Protein AF-A0A2K6GPM1-F1 (afdb_monomer)

Organism: Propithecus coquereli (NCBI:txid379532)

pLDDT: mean 88.46, std 16.07, range [38.97, 98.88]

Mean predicted aligned error: 9.01 Å

Structure (mmCIF, N/CA/C/O backbone):
data_AF-A0A2K6GPM1-F1
#
_entry.id   AF-A0A2K6GPM1-F1
#
loop_
_atom_site.group_PDB
_atom_site.id
_atom_site.type_symbol
_atom_site.label_atom_id
_atom_site.label_alt_id
_atom_site.label_comp_id
_atom_site.label_asym_id
_atom_site.label_entity_id
_atom_site.label_seq_id
_atom_site.pdbx_PDB_ins_code
_atom_site.Cartn_x
_atom_site.Cartn_y
_atom_site.Cartn_z
_atom_site.occupancy
_atom_site.B_iso_or_equiv
_atom_site.auth_seq_id
_atom_site.auth_comp_id
_atom_site.auth_asym_id
_atom_site.auth_atom_id
_atom_site.pdbx_PDB_model_num
ATOM 1 N N . MET A 1 1 ? -2.553 25.132 90.130 1.00 41.75 1 MET A N 1
ATOM 2 C CA . MET A 1 1 ? -3.133 25.431 88.805 1.00 41.75 1 MET A CA 1
ATOM 3 C C . MET A 1 1 ? -2.027 25.319 87.767 1.00 41.75 1 MET A C 1
ATOM 5 O O . MET A 1 1 ? -1.199 26.215 87.682 1.00 41.75 1 MET A O 1
ATOM 9 N N . ARG A 1 2 ? -1.941 24.186 87.064 1.00 38.97 2 ARG A N 1
ATOM 10 C CA . ARG A 1 2 ? -1.099 24.015 85.873 1.00 38.97 2 ARG A CA 1
ATOM 11 C C . ARG A 1 2 ? -2.061 23.843 84.705 1.00 38.97 2 ARG A C 1
ATOM 13 O O . ARG A 1 2 ? -2.935 22.991 84.786 1.00 38.97 2 ARG A O 1
ATOM 20 N N . ALA A 1 3 ? -1.954 24.722 83.716 1.00 44.25 3 ALA A N 1
ATOM 21 C CA . ALA A 1 3 ? -2.727 24.648 82.488 1.00 44.25 3 ALA A CA 1
ATOM 22 C C . ALA A 1 3 ? -2.104 23.569 81.596 1.00 44.25 3 ALA A C 1
ATOM 24 O O . ALA A 1 3 ? -0.934 23.676 81.229 1.00 44.25 3 ALA A O 1
ATOM 25 N N . GLU A 1 4 ? -2.866 22.521 81.303 1.00 44.97 4 GLU A N 1
ATOM 26 C CA . GLU A 1 4 ? -2.538 21.546 80.267 1.00 44.97 4 GLU A CA 1
ATOM 27 C C . GLU A 1 4 ? -2.993 22.138 78.930 1.00 44.97 4 GLU A C 1
ATOM 29 O O . GLU A 1 4 ? -4.173 22.417 78.730 1.00 44.97 4 GLU A O 1
ATOM 34 N N . GLY A 1 5 ? -2.034 22.422 78.049 1.00 46.66 5 GLY A N 1
ATOM 35 C CA . GLY A 1 5 ? -2.310 22.794 76.668 1.00 46.66 5 GLY A CA 1
ATOM 36 C C . GLY A 1 5 ? -2.603 21.535 75.864 1.00 46.66 5 GLY A C 1
ATOM 37 O O . GLY A 1 5 ? -1.720 20.695 75.701 1.00 46.66 5 GLY A O 1
ATOM 38 N N . GLU A 1 6 ? -3.833 21.407 75.373 1.00 46.59 6 GLU A N 1
ATOM 39 C CA . GLU A 1 6 ? -4.206 20.396 74.386 1.00 46.59 6 GLU A CA 1
ATOM 40 C C . GLU A 1 6 ? -3.511 20.692 73.052 1.00 46.59 6 GLU A C 1
ATOM 42 O O . GLU A 1 6 ? -3.842 21.632 72.326 1.00 46.59 6 GLU A O 1
ATOM 47 N N . GLU A 1 7 ? -2.525 19.865 72.723 1.00 50.56 7 GLU A N 1
ATOM 48 C CA . GLU A 1 7 ? -1.885 19.829 71.417 1.00 50.56 7 GLU A CA 1
ATOM 49 C C . GLU A 1 7 ? -2.861 19.182 70.418 1.00 50.56 7 GLU A C 1
ATOM 51 O O . GLU A 1 7 ? -3.076 17.967 70.397 1.00 50.56 7 GLU A O 1
ATOM 56 N N . SER A 1 8 ? -3.517 20.019 69.613 1.00 45.53 8 SER A N 1
ATOM 57 C CA . SER A 1 8 ? -4.444 19.582 68.570 1.00 45.53 8 SER A CA 1
ATOM 58 C C . SER A 1 8 ? -3.674 18.849 67.468 1.00 45.53 8 SER A C 1
ATOM 60 O O . SER A 1 8 ? -3.054 19.472 66.608 1.00 45.53 8 SER A O 1
ATOM 62 N N . LYS A 1 9 ? -3.705 17.510 67.483 1.00 50.16 9 LYS A N 1
ATOM 63 C CA . LYS A 1 9 ? -3.242 16.682 66.362 1.00 50.16 9 LYS A CA 1
ATOM 64 C C . LYS A 1 9 ? -4.168 16.892 65.169 1.00 50.16 9 LYS A C 1
ATOM 66 O O . LYS A 1 9 ? -5.278 16.366 65.128 1.00 50.16 9 LYS A O 1
ATOM 71 N N . GLU A 1 10 ? -3.686 17.655 64.199 1.00 47.59 10 GLU A N 1
ATOM 72 C CA . GLU A 1 10 ? -4.307 17.821 62.893 1.00 47.59 10 GLU A CA 1
ATOM 73 C C . GLU A 1 10 ? -4.368 16.449 62.199 1.00 47.59 10 GLU A C 1
ATOM 75 O O . GLU A 1 10 ? -3.367 15.899 61.737 1.00 47.59 10 GLU A O 1
ATOM 80 N N . VAL A 1 11 ? -5.554 15.836 62.197 1.00 53.28 11 VAL A N 1
ATOM 81 C CA . VAL A 1 11 ? -5.817 14.626 61.419 1.00 53.28 11 VAL A CA 1
ATOM 82 C C . VAL A 1 11 ? -5.847 15.064 59.963 1.00 53.28 11 VAL A C 1
ATOM 84 O O . VAL A 1 11 ? -6.857 15.583 59.487 1.00 53.28 11 VAL A O 1
ATOM 87 N N . ALA A 1 12 ? -4.724 14.885 59.265 1.00 53.50 12 ALA A N 1
ATOM 88 C CA . ALA A 1 12 ? -4.666 14.992 57.817 1.00 53.50 12 ALA A CA 1
ATOM 89 C C . ALA A 1 12 ? -5.701 14.018 57.242 1.00 53.50 12 ALA A C 1
ATOM 91 O O . ALA A 1 12 ? -5.498 12.805 57.197 1.00 53.50 12 ALA A O 1
ATOM 92 N N . THR A 1 13 ? -6.861 14.555 56.878 1.00 56.81 13 THR A N 1
ATOM 93 C CA . THR A 1 13 ? -7.877 13.816 56.149 1.00 56.81 13 THR A CA 1
ATOM 94 C C . THR A 1 13 ? -7.270 13.512 54.793 1.00 56.81 13 THR A C 1
ATOM 96 O O . THR A 1 13 ? -7.032 14.408 53.987 1.00 56.81 13 THR A O 1
ATOM 99 N N . ASP A 1 14 ? -6.938 12.245 54.564 1.00 62.19 14 ASP A N 1
ATOM 100 C CA . ASP A 1 14 ? -6.502 11.779 53.257 1.00 62.19 14 ASP A CA 1
ATOM 101 C C . ASP A 1 14 ? -7.714 11.879 52.319 1.00 62.19 14 ASP A C 1
ATOM 103 O O . ASP A 1 14 ? -8.589 11.009 52.274 1.00 62.19 14 ASP A O 1
ATOM 107 N N . VAL A 1 15 ? -7.863 13.042 51.677 1.00 68.19 15 VAL A N 1
ATOM 108 C CA . VAL A 1 15 ? -9.008 13.346 50.821 1.00 68.19 15 VAL A CA 1
ATOM 109 C C . VAL A 1 15 ? -8.888 12.484 49.574 1.00 68.19 15 VAL A C 1
ATOM 111 O O . VAL A 1 15 ? -8.104 12.767 48.665 1.00 68.19 15 VAL A O 1
ATOM 114 N N . PHE A 1 16 ? -9.700 11.429 49.517 1.00 75.31 16 PHE A N 1
ATOM 115 C CA . PHE A 1 16 ? -9.831 10.581 48.341 1.00 75.31 16 PHE A CA 1
ATOM 116 C C . PHE A 1 16 ? -10.100 11.435 47.092 1.00 75.31 16 PHE A C 1
ATOM 118 O O . PHE A 1 16 ? -11.157 12.050 46.940 1.00 75.31 16 PHE A O 1
ATOM 125 N N . ASN A 1 17 ? -9.131 11.460 46.176 1.00 82.12 17 ASN A N 1
ATOM 126 C CA . ASN A 1 17 ? -9.204 12.241 44.950 1.00 82.12 17 ASN A CA 1
ATOM 127 C C . ASN A 1 17 ? -9.456 11.322 43.747 1.00 82.12 17 ASN A C 1
ATOM 129 O O . ASN A 1 17 ? -8.530 10.798 43.117 1.00 82.12 17 ASN A O 1
ATOM 133 N N . SER A 1 18 ? -10.733 11.163 43.399 1.00 83.81 18 SER A N 1
ATOM 134 C CA . SER A 1 18 ? -11.191 10.356 42.260 1.00 83.81 18 SER A CA 1
ATOM 135 C C . SER A 1 18 ? -10.574 10.789 40.923 1.00 83.81 18 SER A C 1
ATOM 137 O O . SER A 1 18 ? -10.375 9.952 40.041 1.00 83.81 18 SER A O 1
ATOM 139 N N . LYS A 1 19 ? -10.183 12.063 40.777 1.00 82.88 19 LYS A N 1
ATOM 140 C CA . LYS A 1 19 ? -9.503 12.582 39.581 1.00 82.88 19 LYS A CA 1
ATOM 141 C C . LYS A 1 19 ? -8.101 11.991 39.432 1.00 82.88 19 LYS A C 1
ATOM 143 O O . LYS A 1 19 ? -7.725 11.605 38.328 1.00 82.88 19 LYS A O 1
ATOM 148 N N . ASN A 1 20 ? -7.347 11.855 40.525 1.00 83.69 20 ASN A N 1
ATOM 149 C CA . ASN A 1 20 ? -6.021 11.229 40.495 1.00 83.69 20 ASN A CA 1
ATOM 150 C C . ASN A 1 20 ? -6.115 9.740 40.153 1.00 83.69 20 ASN A C 1
ATOM 152 O O . ASN A 1 20 ? -5.337 9.249 39.333 1.00 83.69 20 ASN A O 1
ATOM 156 N N . LEU A 1 21 ? -7.110 9.045 40.708 1.00 82.31 21 LEU A N 1
ATOM 157 C CA . LEU A 1 21 ? -7.366 7.640 40.398 1.00 82.31 21 LEU A CA 1
ATOM 158 C C . LEU A 1 21 ? -7.762 7.450 38.922 1.00 82.31 21 LEU A C 1
ATOM 160 O O . LEU A 1 21 ? -7.223 6.574 38.245 1.00 82.31 21 LEU A O 1
ATOM 164 N N . ALA A 1 22 ? -8.632 8.315 38.391 1.00 83.69 22 ALA A N 1
ATOM 165 C CA . ALA A 1 22 ? -9.023 8.303 36.982 1.00 83.69 22 ALA A CA 1
ATOM 166 C C . ALA A 1 22 ? -7.829 8.565 36.045 1.00 83.69 22 ALA A C 1
ATOM 168 O O . ALA A 1 22 ? -7.653 7.853 35.057 1.00 83.69 22 ALA A O 1
ATOM 169 N N . VAL A 1 23 ? -6.958 9.525 36.378 1.00 86.00 23 VAL A N 1
ATOM 170 C CA . VAL A 1 23 ? -5.735 9.816 35.606 1.00 86.00 23 VAL A CA 1
ATOM 171 C C . VAL A 1 23 ? -4.756 8.638 35.642 1.00 86.00 23 VAL A C 1
ATOM 173 O O . VAL A 1 23 ? -4.158 8.299 34.618 1.00 86.00 23 VAL A O 1
ATOM 176 N N . GLN A 1 24 ? -4.593 7.978 36.791 1.00 82.56 24 GLN A N 1
ATOM 177 C CA . GLN A 1 24 ? -3.755 6.780 36.906 1.00 82.56 24 GLN A CA 1
ATOM 178 C C . GLN A 1 24 ? -4.319 5.611 36.088 1.00 82.56 24 GLN A C 1
ATOM 180 O O . GLN A 1 24 ? -3.566 4.946 35.371 1.00 82.56 24 GLN A O 1
ATOM 185 N N . ALA A 1 25 ? -5.637 5.395 36.129 1.00 80.69 25 ALA A N 1
ATOM 186 C CA . ALA A 1 25 ? -6.310 4.387 35.316 1.00 80.69 25 ALA A CA 1
ATOM 187 C C . ALA A 1 25 ? -6.137 4.669 33.813 1.00 80.69 25 ALA A C 1
ATOM 189 O O . ALA A 1 25 ? -5.731 3.775 33.067 1.00 80.69 25 ALA A O 1
ATOM 1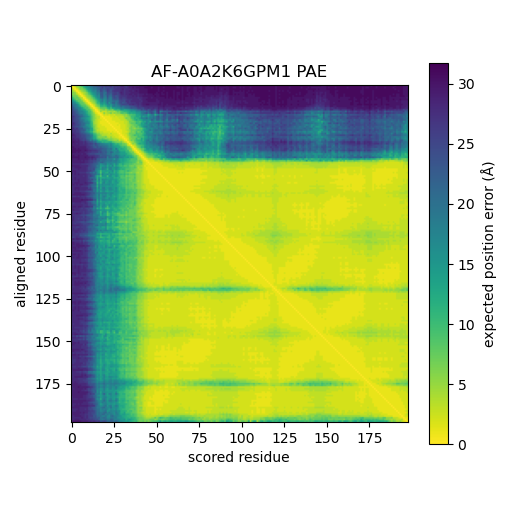90 N N . GLN A 1 26 ? -6.330 5.920 33.377 1.00 74.38 26 GLN A N 1
ATOM 191 C CA . GLN A 1 26 ? -6.102 6.348 31.991 1.00 74.38 26 GLN A CA 1
ATOM 192 C C . GLN A 1 26 ? -4.656 6.103 31.538 1.00 74.38 26 GLN A C 1
ATOM 194 O O . GLN A 1 26 ? -4.440 5.503 30.483 1.00 74.38 26 GLN A O 1
ATOM 199 N N . LYS A 1 27 ? -3.655 6.492 32.342 1.00 78.56 27 LYS A N 1
ATOM 200 C CA . LYS A 1 27 ? -2.232 6.241 32.037 1.00 78.56 27 LYS A CA 1
ATOM 201 C C . LYS A 1 27 ? -1.925 4.747 31.915 1.00 78.56 27 LYS A C 1
ATOM 203 O O . LYS A 1 27 ? -1.190 4.345 31.015 1.00 78.56 27 LYS A O 1
ATOM 208 N N . LYS A 1 28 ? -2.508 3.915 32.783 1.00 74.88 28 LYS A N 1
ATOM 209 C CA . LYS A 1 28 ? -2.309 2.457 32.776 1.00 74.88 28 LYS A CA 1
ATOM 210 C C . LYS A 1 28 ? -2.941 1.792 31.549 1.00 74.88 28 LYS A C 1
ATOM 212 O O . LYS A 1 28 ? -2.349 0.861 31.006 1.00 74.88 28 LYS A O 1
ATOM 217 N N . ILE A 1 29 ? -4.098 2.276 31.089 1.00 67.56 29 ILE A N 1
ATOM 218 C CA . ILE A 1 29 ? -4.755 1.803 29.859 1.00 67.56 29 ILE A CA 1
ATOM 219 C C . ILE A 1 29 ? -3.941 2.215 28.625 1.00 67.56 29 ILE A C 1
ATOM 221 O O . ILE A 1 29 ? -3.578 1.353 27.825 1.00 67.56 29 ILE A O 1
ATOM 225 N N . LEU A 1 30 ? -3.571 3.496 28.509 1.00 61.41 30 LEU A N 1
ATOM 226 C CA . LEU A 1 30 ? -2.756 4.007 27.399 1.00 61.41 30 LEU A CA 1
ATOM 227 C C . LEU A 1 30 ? -1.398 3.293 27.310 1.00 61.41 30 LEU A C 1
ATOM 229 O O . LEU A 1 30 ? -0.991 2.865 26.232 1.00 61.41 30 LEU A O 1
ATOM 233 N N . GLY A 1 31 ? -0.727 3.086 28.447 1.00 61.72 31 GLY A N 1
ATOM 234 C CA . GLY A 1 31 ? 0.551 2.371 28.503 1.00 61.72 31 GLY A CA 1
ATOM 235 C C . GLY A 1 31 ? 0.453 0.903 28.067 1.00 61.72 31 GLY A C 1
ATOM 236 O O . GLY A 1 31 ? 1.368 0.392 27.421 1.00 61.72 31 GLY A O 1
ATOM 237 N N . LYS A 1 32 ? -0.667 0.224 28.353 1.00 61.28 32 LYS A N 1
ATOM 238 C CA . LYS A 1 32 ? -0.917 -1.159 27.905 1.00 61.28 32 LYS A CA 1
ATOM 239 C C . LYS A 1 32 ? -1.317 -1.252 26.428 1.00 61.28 32 LYS A C 1
ATOM 241 O O . LYS A 1 32 ? -0.954 -2.230 25.780 1.00 61.28 32 LYS A O 1
ATOM 246 N N . MET A 1 33 ? -2.013 -0.245 25.895 1.00 58.66 33 MET A N 1
ATOM 247 C CA . MET A 1 33 ? -2.392 -0.179 24.476 1.00 58.66 33 MET A CA 1
ATOM 248 C C . MET A 1 33 ? -1.189 0.057 23.547 1.00 58.66 33 MET A C 1
ATOM 250 O O . MET A 1 33 ? -1.182 -0.447 22.428 1.00 58.66 33 MET A O 1
ATOM 254 N N . VAL A 1 34 ? -0.166 0.793 23.999 1.00 56.34 34 VAL A N 1
ATOM 255 C CA . VAL A 1 34 ? 0.948 1.243 23.140 1.00 56.34 34 VAL A CA 1
ATOM 256 C C . VAL A 1 34 ? 2.179 0.318 23.179 1.00 56.34 34 VAL A C 1
ATOM 258 O O . VAL A 1 34 ? 2.875 0.200 22.177 1.00 56.34 34 VAL A O 1
ATOM 261 N N . SER A 1 35 ? 2.464 -0.371 24.291 1.00 52.88 35 SER A N 1
ATOM 262 C CA . SER A 1 35 ? 3.834 -0.864 24.560 1.00 52.88 35 SER A CA 1
ATOM 263 C C . SER A 1 35 ? 4.202 -2.289 24.119 1.00 52.88 35 S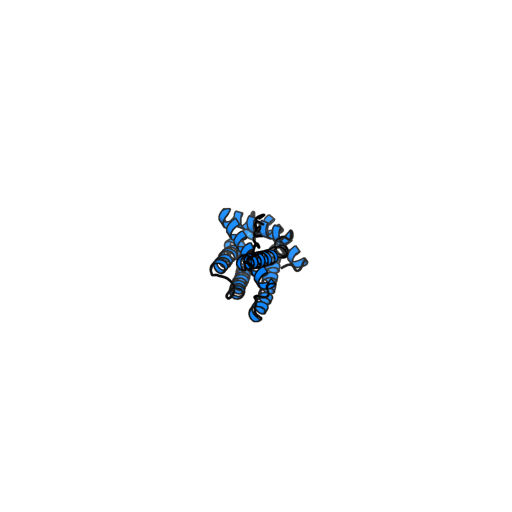ER A C 1
ATOM 265 O O . SER A 1 35 ? 5.377 -2.625 24.207 1.00 52.88 35 SER A O 1
ATOM 267 N N . LYS A 1 36 ? 3.274 -3.153 23.667 1.00 51.94 36 LYS A N 1
ATOM 268 C CA . LYS A 1 36 ? 3.613 -4.591 23.491 1.00 51.94 36 LYS A CA 1
ATOM 269 C C . LYS A 1 36 ? 3.311 -5.279 22.156 1.00 51.94 36 LYS A C 1
ATOM 271 O O . LYS A 1 36 ? 3.767 -6.398 21.997 1.00 51.94 36 LYS A O 1
ATOM 276 N N . SER A 1 37 ? 2.579 -4.692 21.200 1.00 47.56 37 SER A N 1
ATOM 277 C CA . SER A 1 37 ? 2.440 -5.366 19.879 1.00 47.56 37 SER A CA 1
ATOM 278 C C . SER A 1 37 ? 2.263 -4.482 18.645 1.00 47.56 37 SER A C 1
ATOM 280 O O . SER A 1 37 ? 2.232 -5.010 17.544 1.00 47.56 37 SER A O 1
ATOM 282 N N . ILE A 1 38 ? 2.229 -3.148 18.767 1.00 50.56 38 ILE A N 1
ATOM 283 C CA . ILE A 1 38 ? 2.456 -2.292 17.581 1.00 50.56 38 ILE A CA 1
ATOM 284 C C . ILE A 1 38 ? 3.872 -2.553 17.023 1.00 50.56 38 ILE A C 1
ATOM 286 O O . ILE A 1 38 ? 4.118 -2.370 15.839 1.00 50.56 38 ILE A O 1
ATOM 290 N N . ALA A 1 39 ? 4.770 -3.061 17.875 1.00 49.66 39 ALA A N 1
ATOM 291 C CA . ALA A 1 39 ? 6.125 -3.437 17.523 1.00 49.66 39 ALA A CA 1
ATOM 292 C C . ALA A 1 39 ? 6.261 -4.697 16.647 1.00 49.66 39 ALA A C 1
ATOM 294 O O . ALA A 1 39 ? 7.292 -4.853 16.019 1.00 49.66 39 ALA A O 1
ATOM 295 N N . THR A 1 40 ? 5.274 -5.596 16.576 1.00 54.34 40 THR A N 1
ATOM 296 C CA . THR A 1 40 ? 5.494 -6.919 15.954 1.00 54.34 40 THR A CA 1
ATOM 297 C C . THR A 1 40 ? 5.152 -7.010 14.466 1.00 54.34 40 THR A C 1
ATOM 299 O O . THR A 1 40 ? 5.592 -7.953 13.837 1.00 54.34 40 THR A O 1
ATOM 302 N N . THR A 1 41 ? 4.374 -6.078 13.898 1.00 57.06 41 THR A N 1
ATOM 303 C CA . THR A 1 41 ? 3.904 -6.167 12.489 1.00 57.06 41 THR A CA 1
ATOM 304 C C . THR A 1 41 ? 4.581 -5.161 11.549 1.00 57.06 41 THR A C 1
ATOM 306 O O . THR A 1 41 ? 4.343 -5.175 10.353 1.00 57.06 41 THR A O 1
ATOM 309 N N . LEU A 1 42 ? 5.352 -4.212 12.086 1.00 54.94 42 LEU A N 1
ATOM 310 C CA . LEU A 1 42 ? 6.009 -3.152 11.302 1.00 54.94 42 LEU A CA 1
ATOM 311 C C . LEU A 1 42 ? 7.459 -2.889 11.724 1.00 54.94 42 LEU A C 1
ATOM 313 O O . LEU A 1 42 ? 8.085 -1.994 11.168 1.00 54.94 42 LEU A O 1
ATOM 317 N N . ILE A 1 43 ? 7.962 -3.591 12.744 1.00 60.88 43 ILE A N 1
ATOM 318 C CA . ILE A 1 43 ? 9.348 -3.465 13.231 1.00 60.88 43 ILE A CA 1
ATOM 319 C C . ILE A 1 43 ? 10.090 -4.796 13.051 1.00 60.88 43 ILE A C 1
ATOM 321 O O . ILE A 1 43 ? 11.148 -4.995 13.634 1.00 60.88 43 ILE A O 1
ATOM 325 N N . ASP A 1 44 ? 9.544 -5.735 12.274 1.00 76.25 44 ASP A N 1
ATOM 326 C CA . ASP A 1 44 ? 10.386 -6.799 11.749 1.00 76.25 44 ASP A CA 1
ATOM 327 C C . ASP A 1 44 ? 11.277 -6.221 10.633 1.00 76.25 44 ASP A C 1
ATOM 329 O O . ASP A 1 44 ? 10.904 -5.271 9.927 1.00 76.25 44 ASP A O 1
ATOM 333 N N . ASP A 1 45 ? 12.494 -6.754 10.530 1.00 81.25 45 ASP A N 1
ATOM 334 C CA . ASP A 1 45 ? 13.516 -6.232 9.621 1.00 81.25 45 ASP A CA 1
ATOM 335 C C . ASP A 1 45 ? 13.058 -6.329 8.155 1.00 81.25 45 ASP A C 1
ATOM 337 O O . ASP A 1 45 ? 13.294 -5.409 7.373 1.00 81.25 45 ASP A O 1
ATOM 341 N N . THR A 1 46 ? 12.310 -7.382 7.799 1.00 88.00 46 THR A N 1
ATOM 342 C CA . THR A 1 46 ? 11.807 -7.610 6.435 1.00 88.00 46 THR A CA 1
ATOM 343 C C . THR A 1 46 ? 10.805 -6.532 6.011 1.00 88.00 46 THR A C 1
ATOM 345 O O . THR A 1 46 ? 10.980 -5.893 4.970 1.00 88.00 46 THR A O 1
ATOM 348 N N . SER A 1 47 ? 9.779 -6.266 6.826 1.00 87.94 47 SER A N 1
ATOM 349 C CA . SER A 1 47 ? 8.797 -5.207 6.554 1.00 87.94 47 SER A CA 1
ATOM 350 C C . SER A 1 47 ? 9.457 -3.831 6.453 1.00 87.94 47 SER A C 1
ATOM 352 O O . SER A 1 47 ? 9.043 -2.996 5.644 1.00 87.94 47 SER A O 1
ATOM 354 N N . SER A 1 48 ? 10.494 -3.586 7.258 1.00 90.50 48 SER A N 1
ATOM 355 C CA . SER A 1 48 ? 11.241 -2.324 7.247 1.00 90.50 48 SER A CA 1
ATOM 356 C C . SER A 1 48 ? 12.011 -2.131 5.937 1.00 90.50 48 SER A C 1
ATOM 358 O O . SER A 1 48 ? 11.937 -1.057 5.341 1.00 90.50 48 SER A O 1
ATOM 360 N N . GLU A 1 49 ? 12.675 -3.175 5.439 1.00 92.31 49 GLU A N 1
ATOM 361 C CA . GLU A 1 49 ? 13.371 -3.152 4.145 1.00 92.31 49 GLU A CA 1
ATOM 362 C C . GLU A 1 49 ? 12.407 -2.909 2.973 1.00 92.31 49 GLU A C 1
ATOM 364 O O . GLU A 1 49 ? 12.689 -2.086 2.097 1.00 92.31 49 GLU A O 1
ATOM 369 N N . VAL A 1 50 ? 11.233 -3.551 2.982 1.00 95.75 50 VAL A N 1
ATOM 370 C CA . VAL A 1 50 ? 10.183 -3.324 1.973 1.00 95.75 50 VAL A CA 1
ATOM 371 C C . VAL A 1 50 ? 9.700 -1.871 2.000 1.00 95.75 50 VAL A C 1
ATOM 373 O O . VAL A 1 50 ? 9.601 -1.231 0.951 1.00 95.75 50 VAL A O 1
ATOM 376 N N . LEU A 1 51 ? 9.432 -1.312 3.184 1.00 96.19 51 LEU A N 1
ATOM 377 C CA . LEU A 1 51 ? 9.024 0.091 3.329 1.00 96.19 51 LEU A CA 1
ATOM 378 C C . LEU A 1 51 ? 10.107 1.068 2.850 1.00 96.19 51 LEU A C 1
ATOM 380 O O . LEU A 1 51 ? 9.779 2.088 2.233 1.00 96.19 51 LEU A O 1
ATOM 384 N N . ASP A 1 52 ? 11.376 0.755 3.097 1.00 96.38 52 ASP A N 1
ATOM 385 C CA . ASP A 1 52 ? 12.513 1.548 2.636 1.00 96.38 52 ASP A CA 1
ATOM 386 C C . ASP A 1 52 ? 12.656 1.521 1.111 1.00 96.38 52 ASP A C 1
ATOM 388 O O . ASP A 1 52 ? 12.908 2.565 0.500 1.00 96.38 52 ASP A O 1
ATOM 392 N N . GLU A 1 53 ? 12.463 0.370 0.466 1.00 98.12 53 GLU A N 1
ATOM 393 C CA . GLU A 1 53 ? 12.473 0.292 -0.998 1.00 98.12 53 GLU A CA 1
ATOM 394 C C . GLU A 1 53 ? 11.266 1.009 -1.610 1.00 98.12 53 GLU A C 1
ATOM 396 O O . GLU A 1 53 ? 11.442 1.804 -2.537 1.00 98.12 53 GLU A O 1
ATOM 401 N N . LEU A 1 54 ? 10.068 0.863 -1.031 1.00 98.38 54 LEU A N 1
ATOM 402 C CA . LEU A 1 54 ? 8.893 1.648 -1.427 1.00 98.38 54 LEU A CA 1
ATOM 403 C C . LEU A 1 54 ? 9.162 3.157 -1.315 1.00 98.38 54 LEU A C 1
ATOM 405 O O . LEU A 1 54 ? 8.791 3.922 -2.210 1.00 98.38 54 LEU A O 1
ATOM 409 N N . TYR A 1 55 ? 9.845 3.605 -0.257 1.00 98.56 55 TYR A N 1
ATOM 410 C CA . TYR A 1 55 ? 10.270 4.998 -0.116 1.00 98.56 55 TYR A CA 1
ATOM 411 C C . TYR A 1 55 ? 11.238 5.420 -1.227 1.00 98.56 55 TYR A C 1
ATOM 413 O O . TYR A 1 55 ? 11.053 6.487 -1.821 1.00 98.56 55 TYR A O 1
ATOM 421 N N . ARG A 1 56 ? 12.267 4.610 -1.510 1.00 98.56 56 ARG A N 1
ATOM 422 C CA . ARG A 1 56 ? 13.297 4.918 -2.516 1.00 98.56 56 ARG A CA 1
ATOM 423 C C . ARG A 1 56 ? 12.682 5.068 -3.903 1.00 98.56 56 ARG A C 1
ATOM 425 O O . ARG A 1 56 ? 12.884 6.117 -4.518 1.00 98.56 56 ARG A O 1
ATOM 432 N N . VAL A 1 57 ? 11.858 4.110 -4.335 1.00 98.44 57 VAL A N 1
ATOM 433 C CA . VAL A 1 57 ? 11.202 4.171 -5.654 1.00 98.44 57 VAL A CA 1
ATOM 434 C C . VAL A 1 57 ? 10.210 5.330 -5.745 1.00 98.44 57 VAL A C 1
ATOM 436 O O . VAL A 1 57 ? 10.163 6.027 -6.756 1.00 98.44 57 VAL A O 1
ATOM 439 N N . THR A 1 58 ? 9.476 5.620 -4.665 1.00 98.62 58 THR A N 1
ATOM 440 C CA . THR A 1 58 ? 8.570 6.779 -4.611 1.00 98.62 58 THR A CA 1
ATOM 441 C C . THR A 1 58 ? 9.351 8.087 -4.733 1.00 98.62 58 THR A C 1
ATOM 443 O O . THR A 1 58 ? 8.969 8.988 -5.483 1.00 98.62 58 THR A O 1
ATOM 446 N N . ARG A 1 59 ? 10.455 8.226 -3.990 1.00 98.56 59 ARG A N 1
ATOM 447 C CA . ARG A 1 59 ? 11.292 9.432 -3.994 1.00 98.56 59 ARG A CA 1
ATOM 448 C C . ARG A 1 59 ? 11.929 9.662 -5.356 1.00 98.56 59 ARG A C 1
ATOM 450 O O . ARG A 1 59 ? 11.940 10.803 -5.812 1.00 98.56 59 ARG A O 1
ATOM 457 N N . GLU A 1 60 ? 12.467 8.618 -5.973 1.00 97.94 60 GLU A N 1
ATOM 458 C CA . GLU A 1 60 ? 13.088 8.715 -7.291 1.00 97.94 60 GLU A CA 1
ATOM 459 C C . GLU A 1 60 ? 12.050 9.015 -8.379 1.00 97.94 60 GLU A C 1
ATOM 461 O O . GLU A 1 60 ? 12.286 9.874 -9.222 1.00 97.94 60 GLU A O 1
ATOM 466 N N . TYR A 1 61 ? 10.857 8.423 -8.322 1.00 98.44 61 TYR A N 1
ATOM 467 C CA . TYR A 1 61 ? 9.809 8.727 -9.297 1.00 98.44 61 TYR A CA 1
ATOM 468 C C . TYR A 1 61 ? 9.259 10.155 -9.157 1.00 98.44 61 TYR A C 1
ATOM 470 O O . TYR A 1 61 ? 9.128 10.886 -10.134 1.00 98.44 61 TYR A O 1
ATOM 478 N N . THR A 1 62 ? 8.944 10.575 -7.930 1.00 98.06 62 THR A N 1
ATOM 479 C CA . THR A 1 62 ? 8.337 11.894 -7.669 1.00 98.06 62 THR A CA 1
ATOM 480 C C . THR A 1 62 ? 9.339 13.043 -7.708 1.00 98.06 62 THR A C 1
ATOM 482 O O . THR A 1 62 ? 8.926 14.203 -7.732 1.00 98.06 62 THR A O 1
ATOM 485 N N . GLN A 1 63 ? 10.640 12.741 -7.619 1.00 98.25 63 GLN A N 1
ATOM 486 C CA . GLN A 1 63 ? 11.713 13.716 -7.395 1.00 98.25 63 GLN A CA 1
ATOM 487 C C . GLN A 1 63 ? 11.430 14.641 -6.193 1.00 98.25 63 GLN A C 1
ATOM 489 O O . GLN A 1 63 ? 11.895 15.780 -6.121 1.00 98.25 63 GLN A O 1
ATOM 494 N N . ASN A 1 64 ? 10.657 14.153 -5.214 1.00 98.38 64 ASN A N 1
ATOM 495 C CA . ASN A 1 64 ? 10.181 14.941 -4.085 1.00 98.38 64 ASN A CA 1
ATOM 496 C C . ASN A 1 64 ? 10.261 14.147 -2.779 1.00 98.38 64 ASN A C 1
ATOM 498 O O . ASN A 1 64 ? 9.375 13.369 -2.424 1.00 98.38 64 ASN A O 1
ATOM 502 N N . LYS A 1 65 ? 11.313 14.423 -2.000 1.00 98.25 65 LYS A N 1
ATOM 503 C CA . LYS A 1 65 ? 11.536 13.801 -0.687 1.00 98.25 65 LYS A CA 1
ATOM 504 C C . LYS A 1 65 ? 10.338 13.964 0.258 1.00 98.25 65 LYS A C 1
ATOM 506 O O . LYS A 1 65 ? 9.958 13.005 0.919 1.00 98.25 65 LYS A O 1
ATOM 511 N N . LYS A 1 66 ? 9.737 15.159 0.324 1.00 98.50 66 LYS A N 1
ATOM 512 C CA . LYS A 1 66 ? 8.637 15.438 1.264 1.00 98.50 66 LYS A CA 1
ATOM 513 C C . LYS A 1 66 ? 7.375 14.657 0.907 1.00 98.50 66 LYS A C 1
ATOM 515 O O . LYS A 1 66 ? 6.689 14.181 1.809 1.00 98.50 66 LYS A O 1
ATOM 520 N N . GLU A 1 67 ? 7.069 14.526 -0.383 1.00 98.31 67 GLU A N 1
ATOM 521 C CA . GLU A 1 67 ? 5.911 13.740 -0.816 1.00 98.31 67 GLU A CA 1
ATOM 522 C C . GLU A 1 67 ? 6.147 12.242 -0.593 1.00 98.31 67 GLU A C 1
ATOM 524 O O . GLU A 1 67 ? 5.275 11.574 -0.043 1.00 98.31 67 GLU A O 1
ATOM 529 N N . ALA A 1 68 ? 7.349 11.735 -0.886 1.00 98.50 68 ALA A N 1
ATOM 530 C CA . ALA A 1 68 ? 7.703 10.344 -0.613 1.00 98.50 68 ALA A CA 1
ATOM 531 C C . ALA A 1 68 ? 7.609 9.990 0.882 1.00 98.50 68 ALA A C 1
ATOM 533 O O . ALA A 1 68 ? 6.951 9.018 1.254 1.00 98.50 68 ALA A O 1
ATOM 534 N N . GLU A 1 69 ? 8.176 10.821 1.764 1.00 98.31 69 GLU A N 1
ATOM 535 C CA . GLU A 1 69 ? 8.051 10.643 3.218 1.00 98.31 69 GLU A CA 1
ATOM 536 C C . GLU A 1 69 ? 6.585 10.654 3.670 1.00 98.31 69 GLU A C 1
ATOM 538 O O . GLU A 1 69 ? 6.181 9.8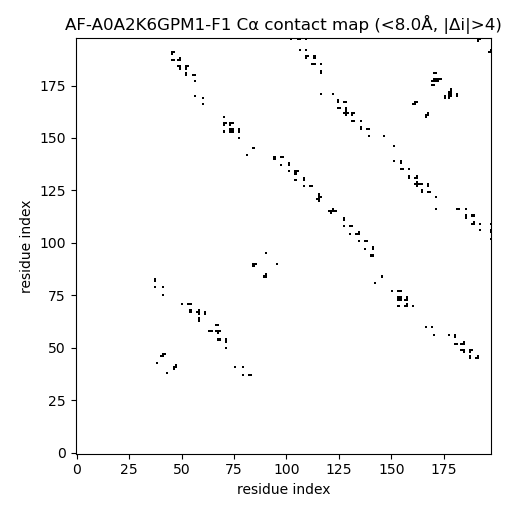82 4.542 1.00 98.31 69 GLU A O 1
ATOM 543 N N . LYS A 1 70 ? 5.764 11.532 3.086 1.00 98.62 70 LYS A N 1
ATOM 544 C CA . LYS A 1 70 ? 4.340 11.642 3.411 1.00 98.62 70 LYS A CA 1
ATOM 545 C C . LYS A 1 70 ? 3.563 10.393 2.994 1.00 98.62 70 LYS A C 1
ATOM 547 O O . LYS A 1 70 ? 2.765 9.923 3.808 1.00 98.62 70 LYS A O 1
ATOM 552 N N . ILE A 1 71 ? 3.803 9.857 1.797 1.00 98.75 71 ILE A N 1
ATOM 553 C CA . ILE A 1 71 ? 3.162 8.631 1.294 1.00 98.75 71 ILE A CA 1
ATOM 554 C C . ILE A 1 71 ? 3.478 7.457 2.226 1.00 98.75 71 ILE A C 1
ATOM 556 O O . ILE A 1 71 ? 2.563 6.834 2.766 1.00 98.75 71 ILE A O 1
ATOM 560 N N . ILE A 1 72 ? 4.755 7.228 2.535 1.00 98.25 72 ILE A N 1
ATOM 561 C CA . ILE A 1 72 ? 5.182 6.112 3.396 1.00 98.25 72 ILE A CA 1
ATOM 562 C C . ILE A 1 72 ? 4.673 6.282 4.831 1.00 98.25 72 ILE A C 1
ATOM 564 O O . ILE A 1 72 ? 4.132 5.354 5.432 1.00 98.25 72 ILE A O 1
ATOM 568 N N . LYS A 1 73 ? 4.709 7.504 5.372 1.00 97.50 73 LYS A N 1
ATOM 569 C CA . LYS A 1 73 ? 4.117 7.813 6.683 1.00 97.50 73 LYS A CA 1
ATOM 570 C C . LYS A 1 73 ? 2.610 7.564 6.713 1.00 97.50 73 LYS A C 1
ATOM 572 O O . LYS A 1 73 ? 2.065 7.230 7.769 1.00 97.50 73 LYS A O 1
ATOM 577 N N . ASN A 1 74 ? 1.912 7.791 5.606 1.00 98.56 74 ASN A N 1
ATOM 578 C CA . ASN A 1 74 ? 0.484 7.526 5.502 1.00 98.56 74 ASN A CA 1
ATOM 579 C C . ASN A 1 74 ? 0.204 6.024 5.424 1.00 98.56 74 ASN A C 1
ATOM 581 O O . ASN A 1 74 ? -0.691 5.580 6.142 1.00 98.56 74 ASN A O 1
ATOM 585 N N . LEU A 1 75 ? 1.010 5.259 4.682 1.00 97.88 75 LEU A N 1
ATOM 586 C CA . LEU A 1 75 ? 0.960 3.794 4.652 1.00 97.88 75 LEU A CA 1
ATOM 587 C C . LEU A 1 75 ? 1.144 3.205 6.059 1.00 97.88 75 LEU A C 1
ATOM 589 O O . LEU A 1 75 ? 0.237 2.547 6.566 1.00 97.88 75 LEU A O 1
ATOM 593 N N . ILE A 1 76 ? 2.237 3.558 6.745 1.00 94.81 76 ILE A N 1
ATOM 594 C CA . ILE A 1 76 ? 2.536 3.099 8.115 1.00 94.81 76 ILE A CA 1
ATOM 595 C C . ILE A 1 76 ? 1.374 3.415 9.065 1.00 94.81 76 ILE A C 1
ATOM 597 O O . ILE A 1 76 ? 0.911 2.563 9.819 1.00 94.81 76 ILE A O 1
ATOM 601 N N . LYS A 1 77 ? 0.838 4.641 9.020 1.00 94.75 77 LYS A N 1
ATOM 602 C CA . LYS A 1 77 ? -0.294 5.025 9.879 1.00 94.75 77 LYS A CA 1
ATOM 603 C C . LYS A 1 77 ? -1.568 4.244 9.579 1.00 94.75 77 LYS A C 1
ATOM 605 O O . LYS A 1 77 ? -2.358 4.053 10.503 1.00 94.75 77 LYS A O 1
ATOM 610 N N . THR A 1 78 ? -1.811 3.880 8.325 1.00 96.12 78 THR A N 1
ATOM 611 C CA . THR A 1 78 ? -2.962 3.057 7.941 1.00 96.12 78 THR A CA 1
ATOM 612 C C . THR A 1 78 ? -2.806 1.654 8.514 1.00 96.12 78 THR A C 1
ATOM 614 O O . THR A 1 78 ? -3.703 1.211 9.228 1.00 96.12 78 THR A O 1
ATOM 617 N N . VAL A 1 79 ? -1.644 1.020 8.321 1.00 93.06 79 VAL A N 1
ATOM 618 C CA . VAL A 1 79 ? -1.350 -0.324 8.850 1.00 93.06 79 VAL A CA 1
ATOM 619 C C . VAL A 1 79 ? -1.438 -0.357 10.380 1.00 93.06 79 VAL A C 1
ATOM 621 O O . VAL A 1 79 ? -2.163 -1.184 10.929 1.00 93.06 79 VAL A O 1
ATOM 624 N N . ILE A 1 80 ? -0.815 0.598 11.086 1.00 89.50 80 ILE A N 1
ATOM 625 C CA . ILE A 1 80 ? -0.878 0.676 12.560 1.00 89.50 80 ILE A CA 1
ATOM 626 C C . ILE A 1 80 ? -2.323 0.790 13.047 1.00 89.50 80 ILE A C 1
ATOM 628 O O . ILE A 1 80 ? -2.722 0.105 13.988 1.00 89.50 80 ILE A O 1
ATOM 632 N N . LYS A 1 81 ? -3.126 1.666 12.432 1.00 91.62 81 LYS A N 1
ATOM 633 C CA . LYS A 1 81 ? -4.526 1.832 12.840 1.00 91.62 81 LYS A CA 1
ATOM 634 C C . LYS A 1 81 ? -5.334 0.561 12.607 1.00 91.62 81 LYS A C 1
ATOM 636 O O . LYS A 1 81 ? -6.135 0.209 13.467 1.00 91.62 81 LYS A O 1
ATOM 641 N N . LEU A 1 82 ? -5.112 -0.113 11.482 1.00 92.94 82 LEU A N 1
ATOM 642 C CA . LEU A 1 82 ? -5.779 -1.366 11.153 1.00 92.94 82 LEU A CA 1
ATOM 643 C C . LEU A 1 82 ? -5.446 -2.458 12.181 1.00 92.94 82 LEU A C 1
ATOM 645 O O . LEU A 1 82 ? -6.351 -3.087 12.725 1.00 92.94 82 LEU A O 1
ATOM 649 N N . ALA A 1 83 ? -4.163 -2.602 12.521 1.00 88.00 83 ALA A N 1
ATOM 650 C CA . ALA A 1 83 ? -3.689 -3.553 13.524 1.00 88.00 83 ALA A CA 1
ATOM 651 C C . ALA A 1 83 ? -4.268 -3.270 14.921 1.00 88.00 83 ALA A C 1
ATOM 653 O O . ALA A 1 83 ? -4.695 -4.193 15.613 1.00 88.00 83 ALA A O 1
ATOM 654 N N . ILE A 1 84 ? -4.338 -1.996 15.331 1.00 87.75 84 ILE A N 1
ATOM 655 C CA . ILE A 1 84 ? -4.941 -1.600 16.616 1.00 87.75 84 ILE A CA 1
ATOM 656 C C . ILE A 1 84 ? -6.432 -1.962 16.662 1.00 87.75 84 ILE A C 1
ATOM 658 O O . ILE A 1 84 ? -6.891 -2.477 17.680 1.00 87.75 84 ILE A O 1
ATOM 662 N N . LEU A 1 85 ? -7.186 -1.710 15.586 1.00 91.38 85 LEU A N 1
ATOM 663 C CA . LEU A 1 85 ? -8.609 -2.066 15.516 1.00 91.38 85 LEU A CA 1
ATOM 664 C C . LEU A 1 85 ? -8.812 -3.582 15.604 1.00 91.38 85 LEU A C 1
ATOM 666 O O . LEU A 1 85 ? -9.629 -4.038 16.405 1.00 91.38 85 LEU A O 1
ATOM 670 N N . TYR A 1 86 ? -8.029 -4.347 14.837 1.00 87.88 86 TYR A N 1
ATOM 671 C CA . TYR A 1 86 ? -8.089 -5.809 14.835 1.00 87.88 86 TYR A CA 1
ATOM 672 C C . TYR A 1 86 ? -7.785 -6.384 16.222 1.00 87.88 86 TYR A C 1
ATOM 674 O O . TYR A 1 86 ? -8.575 -7.146 16.774 1.00 87.88 86 TYR A O 1
ATOM 682 N N . ARG A 1 87 ? -6.669 -5.960 16.828 1.00 85.62 87 ARG A N 1
ATOM 683 C CA . ARG A 1 87 ? -6.215 -6.463 18.131 1.00 85.62 87 ARG A CA 1
ATOM 684 C C . ARG A 1 87 ? -7.148 -6.105 19.282 1.00 85.62 87 ARG A C 1
ATOM 686 O O . ARG A 1 87 ? -7.233 -6.855 20.247 1.00 85.62 87 ARG A O 1
ATOM 693 N N . ASN A 1 88 ? -7.804 -4.953 19.209 1.00 87.81 88 ASN A N 1
ATOM 694 C CA . ASN A 1 88 ? -8.744 -4.518 20.237 1.00 87.81 88 ASN A CA 1
ATOM 695 C C . ASN A 1 88 ? -10.169 -5.030 19.975 1.00 87.81 88 ASN A C 1
ATOM 697 O O . ASN A 1 88 ? -11.111 -4.486 20.555 1.00 87.81 88 ASN A O 1
ATOM 701 N N . ASN A 1 89 ? -10.333 -6.023 19.090 1.00 90.38 89 ASN A N 1
ATOM 702 C CA . ASN A 1 89 ? -11.609 -6.647 18.745 1.00 90.38 89 ASN A CA 1
ATOM 703 C C . ASN A 1 89 ? -12.682 -5.603 18.386 1.00 90.38 89 ASN A C 1
ATOM 705 O O . ASN A 1 89 ? -13.841 -5.733 18.771 1.00 90.38 89 ASN A O 1
ATOM 709 N N . GLN A 1 90 ? -12.281 -4.527 17.698 1.00 94.88 90 GLN A N 1
ATOM 710 C CA . GLN A 1 90 ? -13.199 -3.445 17.332 1.00 94.88 90 GLN A CA 1
ATOM 711 C C . GLN A 1 90 ? -14.070 -3.815 16.129 1.00 94.88 90 GLN A C 1
ATOM 713 O O . GLN A 1 90 ? -15.124 -3.215 15.938 1.00 94.88 90 GLN A O 1
ATOM 718 N N . PHE A 1 91 ? -13.641 -4.796 15.332 1.00 95.81 91 PHE A N 1
ATOM 719 C CA . PHE A 1 91 ? -14.379 -5.242 14.160 1.00 95.81 91 PHE A CA 1
ATOM 720 C C . PHE A 1 91 ? -15.564 -6.137 14.519 1.00 95.81 91 PHE A C 1
ATOM 722 O O . PHE A 1 91 ? -15.457 -7.042 15.346 1.00 95.81 91 PHE A O 1
ATOM 729 N N . ASN A 1 92 ? -16.690 -5.900 13.850 1.00 96.88 92 ASN A N 1
ATOM 730 C CA . ASN A 1 92 ? -17.827 -6.817 13.839 1.00 96.88 92 ASN A CA 1
ATOM 731 C C . ASN A 1 92 ? -17.590 -7.996 12.865 1.00 96.88 92 ASN A C 1
ATOM 733 O O . ASN A 1 92 ? -16.569 -8.055 12.185 1.00 96.88 92 ASN A O 1
ATOM 737 N N . GLN A 1 93 ? -18.532 -8.943 12.789 1.00 97.25 93 GLN A N 1
ATOM 738 C CA . GLN A 1 93 ? -18.387 -10.145 11.953 1.00 97.25 93 GLN A CA 1
ATOM 739 C C . GLN A 1 93 ? -18.234 -9.838 10.455 1.00 97.25 93 GLN A C 1
ATOM 741 O O . GLN A 1 93 ? -17.390 -10.445 9.795 1.00 97.25 93 GLN A O 1
ATOM 746 N N . ASP A 1 94 ? -18.982 -8.868 9.926 1.00 97.25 94 ASP A N 1
ATOM 747 C CA . ASP A 1 94 ? -18.883 -8.474 8.516 1.00 97.25 94 ASP A CA 1
ATOM 748 C C . ASP A 1 94 ? -17.522 -7.829 8.220 1.00 97.25 94 ASP A C 1
ATOM 750 O O . ASP A 1 94 ? -16.892 -8.112 7.199 1.00 97.25 94 ASP A O 1
ATOM 754 N N . GLU A 1 95 ? -17.026 -7.002 9.143 1.00 97.75 95 GLU A N 1
ATOM 755 C CA . GLU A 1 95 ? -15.712 -6.358 9.051 1.00 97.75 95 GLU A CA 1
ATOM 756 C C . GLU A 1 95 ? -14.564 -7.373 9.172 1.00 97.75 95 GLU A C 1
ATOM 758 O O . GLU A 1 95 ? -13.567 -7.252 8.461 1.00 97.75 95 GLU A O 1
ATOM 763 N N . LEU A 1 96 ? -14.706 -8.407 10.010 1.00 96.62 96 LEU A N 1
ATOM 764 C CA . LEU A 1 96 ? -13.754 -9.520 10.092 1.00 96.62 96 LEU A CA 1
ATOM 765 C C . LEU A 1 96 ? -13.746 -10.345 8.800 1.00 96.62 96 LEU A C 1
ATOM 767 O O . LEU A 1 96 ? -12.679 -10.636 8.264 1.00 96.62 96 LEU A O 1
ATOM 771 N N . ALA A 1 97 ? -14.916 -10.666 8.243 1.00 97.56 97 ALA A N 1
ATOM 772 C CA . ALA A 1 97 ? -15.005 -11.357 6.958 1.00 97.56 97 ALA A CA 1
ATOM 773 C C . ALA A 1 97 ? -14.379 -10.528 5.824 1.00 97.56 97 ALA A C 1
ATOM 775 O O . ALA A 1 97 ? -13.714 -11.071 4.937 1.00 97.56 97 ALA A O 1
ATOM 776 N N . LEU A 1 98 ? -14.559 -9.207 5.852 1.00 97.38 98 LEU A N 1
ATOM 777 C CA . LEU A 1 98 ? -13.934 -8.298 4.901 1.00 97.38 98 LEU A CA 1
ATOM 778 C C . LEU A 1 98 ? -12.414 -8.207 5.096 1.00 97.38 98 LEU A C 1
ATOM 780 O O . LEU A 1 98 ? -11.690 -8.191 4.103 1.00 97.38 98 LEU A O 1
ATOM 784 N N . MET A 1 99 ? -11.928 -8.218 6.340 1.00 95.69 99 MET A N 1
ATOM 785 C CA . MET A 1 99 ? -10.499 -8.298 6.653 1.00 95.69 99 MET A CA 1
ATOM 786 C C . MET A 1 99 ? -9.866 -9.562 6.065 1.00 95.69 99 MET A C 1
ATOM 788 O O . MET A 1 99 ? -8.815 -9.482 5.438 1.00 95.69 99 MET A O 1
ATOM 792 N N . GLU A 1 100 ? -10.513 -10.721 6.202 1.00 95.75 100 GLU A N 1
ATOM 793 C CA . GLU A 1 100 ? -10.005 -11.976 5.631 1.00 95.75 100 GLU A CA 1
ATOM 794 C C . GLU A 1 100 ? -9.972 -11.946 4.100 1.00 95.75 100 GLU A C 1
ATOM 796 O O . GLU A 1 100 ? -9.017 -12.414 3.476 1.00 95.75 100 GLU A O 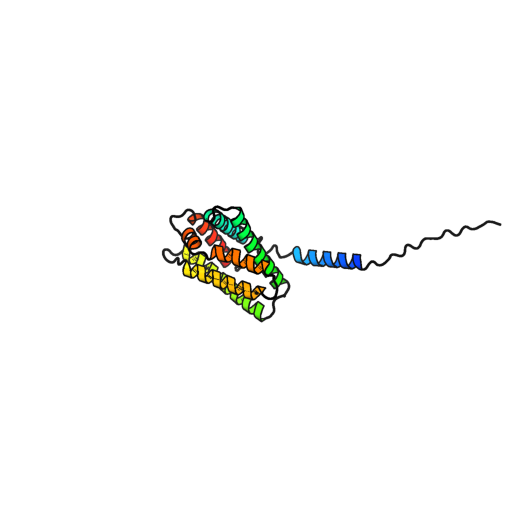1
ATOM 801 N N . LYS A 1 101 ? -10.978 -11.334 3.464 1.00 97.75 101 LYS A N 1
ATOM 802 C CA . LYS A 1 101 ? -10.936 -11.091 2.015 1.00 97.75 101 LYS A CA 1
ATOM 803 C C . LYS A 1 101 ? -9.799 -10.131 1.647 1.00 97.75 101 LYS A C 1
ATOM 805 O O . LYS A 1 101 ? -9.144 -10.344 0.629 1.00 97.75 101 LYS A O 1
ATOM 810 N N . PHE A 1 102 ? -9.570 -9.089 2.446 1.00 97.69 102 PHE A N 1
ATOM 811 C CA . PHE A 1 102 ? -8.511 -8.109 2.214 1.00 97.69 102 PHE A CA 1
ATOM 812 C C . PHE A 1 102 ? -7.126 -8.751 2.314 1.00 97.69 102 PHE A C 1
ATOM 814 O O . PHE A 1 102 ? -6.335 -8.573 1.396 1.00 97.69 102 PHE A O 1
ATOM 821 N N . LYS A 1 103 ? -6.865 -9.579 3.334 1.00 95.12 103 LYS A N 1
ATOM 822 C CA . LYS A 1 103 ? -5.619 -10.360 3.450 1.00 95.12 103 LYS A CA 1
ATOM 823 C C . LYS A 1 103 ? -5.366 -11.210 2.206 1.00 95.12 103 LYS A C 1
ATOM 825 O O . LYS A 1 103 ? -4.323 -11.094 1.580 1.00 95.12 103 LYS A O 1
ATOM 830 N N . LYS A 1 104 ? -6.368 -11.976 1.754 1.00 97.00 104 LYS A N 1
ATOM 831 C CA . LYS A 1 104 ? -6.263 -12.768 0.511 1.00 97.00 104 LYS A CA 1
ATOM 832 C C . LYS A 1 104 ? -5.961 -11.904 -0.716 1.00 97.00 104 LYS A C 1
ATOM 834 O O . LYS A 1 104 ? -5.230 -12.331 -1.606 1.00 97.00 104 LYS A O 1
ATOM 839 N N . LYS A 1 105 ? -6.524 -10.694 -0.780 1.00 98.12 105 LYS A N 1
ATOM 840 C CA . LYS A 1 105 ? -6.273 -9.748 -1.872 1.00 98.12 105 LYS A CA 1
ATOM 841 C C . LYS A 1 105 ? -4.856 -9.167 -1.817 1.00 98.12 105 LYS A C 1
ATOM 843 O O . LYS A 1 105 ? -4.223 -9.067 -2.862 1.00 98.12 105 LYS A O 1
ATOM 848 N N . VAL A 1 106 ? -4.352 -8.835 -0.629 1.00 97.12 106 VAL A N 1
ATOM 849 C CA . VAL A 1 106 ? -2.966 -8.383 -0.417 1.00 97.12 106 VAL A CA 1
ATOM 850 C C . VAL A 1 106 ? -1.978 -9.495 -0.761 1.00 97.12 106 VAL A C 1
ATOM 852 O O . VAL A 1 106 ? -1.028 -9.242 -1.495 1.00 97.12 106 VAL A O 1
ATOM 855 N N . HIS A 1 107 ? -2.256 -10.732 -0.354 1.00 96.38 107 HIS A N 1
ATOM 856 C CA . HIS A 1 107 ? -1.465 -11.899 -0.733 1.00 96.38 107 HIS A CA 1
ATOM 857 C C . HIS A 1 107 ? -1.429 -12.094 -2.260 1.00 96.38 107 HIS A C 1
ATOM 859 O O . HIS A 1 107 ? -0.363 -12.228 -2.856 1.00 96.38 107 HIS A O 1
ATOM 865 N N . GLN A 1 108 ? -2.585 -12.009 -2.933 1.00 98.19 108 GLN A N 1
ATOM 866 C CA . GLN A 1 108 ? -2.654 -12.047 -4.400 1.00 98.19 108 GLN A CA 1
ATOM 867 C C . GLN A 1 108 ? -1.835 -10.916 -5.044 1.00 98.19 108 GLN A C 1
ATOM 869 O O . GLN A 1 108 ? -1.130 -11.143 -6.030 1.00 98.19 108 GLN A O 1
ATOM 874 N N . LEU A 1 109 ? -1.943 -9.694 -4.517 1.00 98.44 109 LEU A N 1
ATOM 875 C CA . LEU A 1 109 ? -1.183 -8.538 -4.986 1.00 98.44 109 LEU A CA 1
ATOM 876 C C . LEU A 1 109 ? 0.327 -8.782 -4.852 1.00 98.44 109 LEU A C 1
ATOM 878 O O . LEU A 1 109 ? 1.054 -8.555 -5.815 1.00 98.44 109 LEU A O 1
ATOM 882 N N . ALA A 1 110 ? 0.778 -9.284 -3.704 1.00 97.75 110 ALA A N 1
ATOM 883 C CA . ALA A 1 110 ? 2.174 -9.606 -3.429 1.00 97.75 110 ALA A CA 1
ATOM 884 C C . ALA A 1 110 ? 2.733 -10.636 -4.420 1.00 97.75 110 ALA A C 1
ATOM 886 O O . ALA A 1 110 ? 3.737 -10.372 -5.082 1.00 97.75 110 ALA A O 1
ATOM 887 N N . MET A 1 111 ? 2.025 -11.754 -4.613 1.00 97.69 111 MET A N 1
ATOM 888 C CA . MET A 1 111 ? 2.393 -12.758 -5.616 1.00 97.69 111 MET A CA 1
ATOM 889 C C . MET A 1 111 ? 2.447 -12.166 -7.029 1.00 97.69 111 MET A C 1
ATOM 891 O O . MET A 1 111 ? 3.352 -12.476 -7.799 1.00 97.69 111 MET A O 1
ATOM 895 N N . THR A 1 112 ? 1.493 -11.294 -7.374 1.00 98.19 112 THR A N 1
ATOM 896 C CA . THR A 1 112 ? 1.441 -10.664 -8.702 1.00 98.19 112 THR A CA 1
ATOM 897 C C . THR A 1 112 ? 2.650 -9.756 -8.925 1.00 98.19 112 THR A C 1
ATOM 899 O O . THR A 1 112 ? 3.296 -9.865 -9.966 1.00 98.19 112 THR A O 1
ATOM 902 N N . VAL A 1 113 ? 2.993 -8.916 -7.939 1.00 98.06 113 VAL A N 1
ATOM 903 C CA . VAL A 1 113 ? 4.177 -8.038 -7.971 1.00 98.06 113 VAL A CA 1
ATOM 904 C C . VAL A 1 113 ? 5.446 -8.845 -8.233 1.00 98.06 113 VAL A C 1
ATOM 906 O O . VAL A 1 113 ? 6.199 -8.533 -9.152 1.00 98.06 113 VAL A O 1
ATOM 909 N N . VAL A 1 114 ? 5.641 -9.927 -7.479 1.00 97.81 114 VAL A N 1
ATOM 910 C CA . VAL A 1 114 ? 6.798 -10.808 -7.653 1.00 97.81 114 VAL A CA 1
ATOM 911 C C . VAL A 1 114 ? 6.790 -11.463 -9.035 1.00 97.81 114 VAL A C 1
ATOM 913 O O . VAL A 1 114 ? 7.803 -11.439 -9.732 1.00 97.81 114 VAL A O 1
ATOM 916 N N . SER A 1 115 ? 5.654 -12.023 -9.461 1.00 97.69 115 SER A N 1
ATOM 917 C CA . SER A 1 115 ? 5.558 -12.748 -10.734 1.00 97.69 115 SER A CA 1
ATOM 918 C C . SER A 1 115 ? 5.873 -11.865 -11.944 1.00 97.69 115 SER A C 1
ATOM 920 O O . SER A 1 115 ? 6.566 -12.306 -12.856 1.00 97.69 115 SER A O 1
ATOM 922 N N . PHE A 1 116 ? 5.444 -10.598 -11.917 1.00 98.06 116 PHE A N 1
ATOM 923 C CA . PHE A 1 116 ? 5.713 -9.630 -12.981 1.00 98.06 116 PHE A CA 1
ATOM 924 C C . PHE A 1 116 ? 7.183 -9.220 -13.076 1.00 98.06 116 PHE A C 1
ATOM 926 O O . PHE A 1 116 ? 7.606 -8.738 -14.124 1.00 98.06 116 PHE A O 1
ATOM 933 N N . HIS A 1 117 ? 7.953 -9.398 -12.002 1.00 96.62 117 HIS A N 1
ATOM 934 C CA . HIS A 1 117 ? 9.400 -9.191 -12.006 1.00 96.62 117 HIS A CA 1
ATOM 935 C C . HIS A 1 117 ? 10.166 -10.464 -12.391 1.00 96.62 117 HIS A C 1
ATOM 937 O O . HIS A 1 117 ? 11.156 -10.394 -13.111 1.00 96.62 117 HIS A O 1
ATOM 943 N N . GLN A 1 118 ? 9.713 -11.631 -11.929 1.00 94.00 118 GLN A N 1
ATOM 944 C CA . GLN A 1 118 ? 10.405 -12.907 -12.146 1.00 94.00 118 GLN A CA 1
ATOM 945 C C . GLN A 1 118 ? 10.172 -13.517 -13.533 1.00 94.00 118 GLN A C 1
ATOM 947 O O . GLN A 1 118 ? 10.995 -14.314 -13.985 1.00 94.00 118 GLN A O 1
ATOM 952 N N . VAL A 1 119 ? 9.059 -13.188 -14.195 1.00 94.94 119 VAL A N 1
ATOM 953 C CA . VAL A 1 119 ? 8.705 -13.753 -15.501 1.00 94.94 119 VAL A CA 1
ATOM 954 C C . VAL A 1 119 ? 8.706 -12.660 -16.562 1.00 94.94 119 VAL A C 1
ATOM 956 O O . VAL A 1 119 ? 7.830 -11.790 -16.588 1.00 94.94 119 VAL A O 1
ATOM 959 N N . ASP A 1 120 ? 9.677 -12.737 -17.471 1.00 87.94 120 ASP A N 1
ATOM 960 C CA . ASP A 1 120 ? 9.838 -11.777 -18.559 1.00 87.94 120 ASP A CA 1
ATOM 961 C C . ASP A 1 120 ? 8.557 -11.630 -19.399 1.00 87.94 120 ASP A C 1
ATOM 963 O O . ASP A 1 120 ? 7.835 -12.592 -19.662 1.00 87.94 120 ASP A O 1
ATOM 967 N N . PHE A 1 121 ? 8.294 -10.400 -19.850 1.00 89.75 121 PHE A N 1
ATOM 968 C CA . PHE A 1 121 ? 7.166 -10.034 -20.722 1.00 89.75 121 PHE A CA 1
ATOM 969 C C . PHE A 1 121 ? 5.756 -10.290 -20.150 1.00 89.75 121 PHE A C 1
ATOM 971 O O . PHE A 1 121 ? 4.783 -10.220 -20.898 1.00 89.75 121 PHE A O 1
ATOM 978 N N . THR A 1 122 ? 5.614 -10.540 -18.843 1.00 95.50 122 THR A N 1
ATOM 979 C CA . THR A 1 122 ? 4.295 -10.740 -18.201 1.00 95.50 122 THR A CA 1
ATOM 980 C C . THR A 1 122 ? 3.711 -9.490 -17.548 1.00 95.50 122 THR A C 1
ATOM 982 O O . THR A 1 122 ? 2.518 -9.466 -17.246 1.00 95.50 122 THR A O 1
ATOM 985 N N . PHE A 1 123 ? 4.524 -8.452 -17.330 1.00 97.75 123 PHE A N 1
ATOM 986 C CA . PHE A 1 123 ? 4.093 -7.242 -16.639 1.00 97.75 123 PHE A CA 1
ATOM 987 C C . PHE A 1 123 ? 2.921 -6.544 -17.346 1.00 97.75 123 PHE A C 1
ATOM 989 O O . PHE A 1 123 ? 3.035 -6.097 -18.489 1.00 97.75 123 PHE A O 1
ATOM 996 N N . ASP A 1 124 ? 1.823 -6.361 -16.608 1.00 98.19 124 ASP A N 1
ATOM 997 C CA . ASP A 1 124 ? 0.686 -5.535 -17.010 1.00 98.19 124 ASP A CA 1
ATOM 998 C C . ASP A 1 124 ? 0.352 -4.505 -15.919 1.00 98.19 124 ASP A C 1
ATOM 1000 O O . ASP A 1 124 ? -0.206 -4.814 -14.857 1.00 98.19 124 ASP A O 1
ATOM 1004 N N . ARG A 1 125 ? 0.653 -3.236 -16.215 1.00 98.19 125 ARG A N 1
ATOM 1005 C CA . ARG A 1 125 ? 0.373 -2.096 -15.330 1.00 98.19 125 ARG A CA 1
ATOM 1006 C C . ARG A 1 125 ? -1.104 -1.957 -14.960 1.00 98.19 125 ARG A C 1
ATOM 1008 O O . ARG A 1 125 ? -1.400 -1.533 -13.846 1.00 98.19 125 ARG A O 1
ATOM 1015 N N . ASN A 1 126 ? -2.032 -2.324 -15.845 1.00 98.44 126 ASN A N 1
ATOM 1016 C CA . ASN A 1 126 ? -3.467 -2.208 -15.585 1.00 98.44 126 ASN A CA 1
ATOM 1017 C C . ASN A 1 126 ? -3.946 -3.297 -14.624 1.00 98.44 126 ASN A C 1
ATOM 1019 O O . ASN A 1 126 ? -4.775 -3.024 -13.755 1.00 98.44 126 ASN A O 1
ATOM 1023 N N . VAL A 1 127 ? -3.409 -4.517 -14.742 1.00 98.44 127 VAL A N 1
ATOM 1024 C CA . VAL A 1 127 ? -3.699 -5.605 -13.795 1.00 98.44 127 VAL A CA 1
ATOM 1025 C C . VAL A 1 127 ? -3.245 -5.211 -12.394 1.00 98.44 127 VAL A C 1
ATOM 1027 O O . VAL A 1 127 ? -4.033 -5.297 -11.449 1.00 98.44 127 VAL A O 1
ATOM 1030 N N . LEU A 1 128 ? -2.013 -4.717 -12.264 1.00 98.31 128 LEU A N 1
ATOM 1031 C CA . LEU A 1 128 ? -1.465 -4.323 -10.970 1.00 98.31 128 LEU A CA 1
ATOM 1032 C C . LEU A 1 128 ? -2.184 -3.094 -10.386 1.00 98.31 128 LEU A C 1
ATOM 1034 O O . LEU A 1 128 ? -2.562 -3.099 -9.213 1.00 98.31 128 LEU A O 1
ATOM 1038 N N . SER A 1 129 ? -2.462 -2.080 -11.213 1.00 98.81 129 SER A N 1
ATOM 1039 C CA . SER A 1 129 ? -3.255 -0.908 -10.819 1.00 98.81 129 SER A CA 1
ATOM 1040 C C . SER A 1 129 ? -4.648 -1.303 -10.320 1.00 98.81 129 SER A C 1
ATOM 1042 O O . SER A 1 129 ? -5.097 -0.824 -9.276 1.00 98.81 129 SER A O 1
ATOM 1044 N N . ARG A 1 130 ? -5.326 -2.229 -11.008 1.00 98.75 130 ARG A N 1
ATOM 1045 C CA . ARG A 1 130 ? -6.637 -2.733 -10.588 1.00 98.75 130 ARG A CA 1
ATOM 1046 C C . ARG A 1 130 ? -6.568 -3.452 -9.242 1.00 98.75 130 ARG A C 1
ATOM 1048 O O . ARG A 1 130 ? -7.382 -3.150 -8.376 1.00 98.75 130 ARG A O 1
ATOM 1055 N N . LEU A 1 131 ? -5.600 -4.348 -9.037 1.00 98.62 131 LEU A N 1
ATOM 1056 C CA . LEU A 1 131 ? -5.432 -5.054 -7.757 1.00 98.62 131 LEU A CA 1
ATOM 1057 C C . LEU A 1 131 ? -5.188 -4.085 -6.592 1.00 98.62 131 LEU A C 1
ATOM 1059 O O . LEU A 1 131 ? -5.780 -4.238 -5.524 1.00 98.62 131 LEU A O 1
ATOM 1063 N N . LEU A 1 132 ? -4.371 -3.053 -6.806 1.00 98.81 132 LEU A N 1
ATOM 1064 C CA . LEU A 1 132 ? -4.138 -2.000 -5.816 1.00 98.81 132 LEU A CA 1
ATOM 1065 C C . LEU A 1 132 ? -5.418 -1.217 -5.498 1.00 98.81 132 LEU A C 1
ATOM 1067 O O . LEU A 1 132 ? -5.700 -0.951 -4.331 1.00 98.81 132 LEU A O 1
ATOM 1071 N N . ASN A 1 133 ? -6.223 -0.882 -6.505 1.00 98.81 133 ASN A N 1
ATOM 1072 C CA . ASN A 1 133 ? -7.503 -0.209 -6.286 1.00 98.81 133 ASN A CA 1
ATOM 1073 C C . ASN A 1 133 ? -8.526 -1.116 -5.580 1.00 98.81 133 ASN A C 1
ATOM 1075 O O . ASN A 1 133 ? -9.238 -0.647 -4.698 1.00 98.81 133 ASN A O 1
ATOM 1079 N N . GLU A 1 134 ? -8.557 -2.418 -5.871 1.00 98.75 134 GLU A N 1
ATOM 1080 C CA . GLU A 1 134 ? -9.371 -3.381 -5.116 1.00 98.75 134 GLU A CA 1
ATOM 1081 C C . GLU A 1 134 ? -8.968 -3.398 -3.628 1.00 98.75 134 GLU A C 1
ATOM 1083 O O . GLU A 1 134 ? -9.835 -3.289 -2.758 1.00 98.75 134 GLU A O 1
ATOM 1088 N N . CYS A 1 135 ? -7.664 -3.426 -3.317 1.00 98.69 135 CYS A N 1
ATOM 1089 C CA . CYS A 1 135 ? -7.164 -3.264 -1.945 1.00 98.69 135 CYS A CA 1
ATOM 1090 C C . CYS A 1 135 ? -7.625 -1.941 -1.305 1.00 98.69 135 CYS A C 1
ATOM 1092 O O . CYS A 1 135 ? -8.035 -1.933 -0.139 1.00 98.69 135 CYS A O 1
ATOM 1094 N N . ARG A 1 136 ? -7.577 -0.829 -2.053 1.00 98.75 136 ARG A N 1
ATOM 1095 C CA . ARG A 1 136 ? -8.004 0.502 -1.588 1.00 98.75 136 ARG A CA 1
ATOM 1096 C C . ARG A 1 136 ? -9.468 0.506 -1.152 1.00 98.75 136 ARG A C 1
ATOM 1098 O O . ARG A 1 136 ? -9.777 0.928 -0.036 1.00 98.75 136 ARG A O 1
ATOM 1105 N N . GLU A 1 137 ? -10.361 0.012 -2.007 1.00 98.69 137 GLU A N 1
ATOM 1106 C CA . GLU A 1 137 ? -11.802 0.007 -1.735 1.00 98.69 137 GLU A CA 1
ATOM 1107 C C . GLU A 1 137 ? -12.161 -0.903 -0.555 1.00 98.69 137 GLU A C 1
ATOM 1109 O O . GLU A 1 137 ? -12.996 -0.547 0.281 1.00 98.69 137 GLU A O 1
ATOM 1114 N N . MET A 1 138 ? -11.488 -2.050 -0.431 1.00 98.62 138 MET A N 1
ATOM 1115 C CA . MET A 1 138 ? -11.664 -2.937 0.720 1.00 98.62 138 MET A CA 1
ATOM 1116 C C . MET A 1 138 ? -11.225 -2.261 2.019 1.00 98.62 138 MET A C 1
ATOM 1118 O O . MET A 1 138 ? -11.952 -2.321 3.009 1.00 98.62 138 MET A O 1
ATOM 1122 N N . LEU A 1 139 ? -10.089 -1.556 2.023 1.00 98.19 139 LEU A N 1
ATOM 1123 C CA . LEU A 1 139 ? -9.647 -0.808 3.201 1.00 98.19 139 LEU A CA 1
ATOM 1124 C C . LEU A 1 139 ? -10.647 0.270 3.605 1.00 98.19 139 LEU A C 1
ATOM 1126 O O . LEU A 1 139 ? -10.938 0.387 4.794 1.00 98.19 139 LEU A O 1
ATOM 1130 N N . HIS A 1 140 ? -11.195 1.027 2.651 1.00 98.69 140 HIS A N 1
ATOM 1131 C CA . HIS A 1 140 ? -12.227 2.021 2.949 1.00 98.69 140 HIS A CA 1
ATOM 1132 C C . HIS A 1 140 ? -13.440 1.409 3.637 1.00 98.69 140 HIS A C 1
ATOM 1134 O O . HIS A 1 140 ? -13.892 1.949 4.645 1.00 98.69 140 HIS A O 1
ATOM 1140 N N . GLN A 1 141 ? -13.919 0.272 3.138 1.00 98.31 141 GLN A N 1
ATOM 1141 C CA . GLN A 1 141 ? -15.038 -0.446 3.737 1.00 98.31 141 GLN A CA 1
ATOM 1142 C C . GLN A 1 141 ? -14.704 -0.949 5.154 1.00 98.31 141 GLN A C 1
ATOM 1144 O O . GLN A 1 141 ? -15.509 -0.750 6.062 1.00 98.31 141 GLN A O 1
ATOM 1149 N N . ILE A 1 142 ? -13.506 -1.510 5.379 1.00 98.00 142 ILE A N 1
ATOM 1150 C CA . ILE A 1 142 ? -13.076 -2.005 6.704 1.00 98.00 142 ILE A CA 1
ATOM 1151 C C . ILE A 1 142 ? -13.056 -0.878 7.744 1.00 98.00 142 ILE A C 1
ATOM 1153 O O . ILE A 1 142 ? -13.457 -1.072 8.891 1.00 98.00 142 ILE A O 1
ATOM 1157 N N . ILE A 1 143 ? -12.566 0.308 7.374 1.00 97.12 143 ILE A N 1
ATOM 1158 C CA . ILE A 1 143 ? -12.356 1.392 8.341 1.00 97.12 143 ILE A CA 1
ATOM 1159 C C . ILE A 1 143 ? -13.557 2.329 8.509 1.00 97.12 143 ILE A C 1
ATOM 1161 O O . ILE A 1 143 ? -13.517 3.185 9.398 1.00 97.12 143 ILE A O 1
ATOM 1165 N N . GLN A 1 144 ? -14.595 2.184 7.680 1.00 97.75 144 GLN A N 1
ATOM 1166 C CA . GLN A 1 144 ? -15.691 3.147 7.519 1.00 97.75 144 GLN A CA 1
ATOM 1167 C C . GLN A 1 144 ? -16.374 3.527 8.842 1.00 97.75 144 GLN A C 1
ATOM 1169 O O . GLN A 1 144 ? -16.711 4.689 9.055 1.00 97.75 144 GLN A O 1
ATOM 1174 N N . ARG A 1 145 ? -16.577 2.560 9.746 1.00 97.75 145 ARG A N 1
ATOM 1175 C CA . ARG A 1 145 ? -17.230 2.776 11.052 1.00 97.75 145 ARG A CA 1
ATOM 1176 C C . ARG A 1 145 ? -16.294 3.275 12.151 1.00 97.75 145 ARG A C 1
ATOM 1178 O O . ARG A 1 145 ? -16.764 3.715 13.197 1.00 97.75 145 ARG A O 1
ATOM 1185 N N . HIS A 1 146 ? -14.986 3.184 11.937 1.00 95.75 146 HIS A N 1
ATOM 1186 C CA . HIS A 1 146 ? -13.990 3.263 13.009 1.00 95.75 146 HIS A CA 1
ATOM 1187 C C . HIS A 1 146 ? -13.100 4.490 12.910 1.00 95.75 146 HIS A C 1
ATOM 1189 O O . HIS A 1 146 ? -12.588 4.985 13.915 1.00 95.75 146 HIS A O 1
ATOM 1195 N N . LEU A 1 147 ? -12.855 4.966 11.691 1.00 96.69 147 LEU A N 1
ATOM 1196 C CA . LEU A 1 147 ? -11.860 5.988 11.420 1.00 96.69 147 LEU A CA 1
ATOM 1197 C C . LEU A 1 147 ? -12.467 7.211 10.732 1.00 96.69 147 LEU A C 1
ATOM 1199 O O . LEU A 1 147 ? -13.545 7.190 10.158 1.00 96.69 147 LEU A O 1
ATOM 1203 N N . THR A 1 148 ? -11.738 8.321 10.803 1.00 97.94 148 THR A N 1
ATOM 1204 C CA . THR A 1 148 ? -12.195 9.609 10.278 1.00 97.94 148 THR A CA 1
ATOM 1205 C C . THR A 1 148 ? -11.830 9.795 8.808 1.00 97.94 148 THR A C 1
ATOM 1207 O O . THR A 1 148 ? -10.930 9.127 8.294 1.00 97.94 148 THR A O 1
ATOM 1210 N N . ALA A 1 149 ? -12.418 10.811 8.165 1.00 98.00 149 ALA A N 1
ATOM 1211 C CA . ALA A 1 149 ? -12.070 11.250 6.808 1.00 98.00 149 ALA A CA 1
ATOM 1212 C C . ALA A 1 149 ? -10.553 11.431 6.592 1.00 98.00 149 ALA A C 1
ATOM 1214 O O . ALA A 1 149 ? -10.026 11.150 5.519 1.00 98.00 149 ALA A O 1
ATOM 1215 N N . LYS A 1 150 ? -9.810 11.811 7.642 1.00 98.31 150 LYS A N 1
ATOM 1216 C CA . LYS A 1 150 ? -8.345 11.899 7.598 1.00 98.31 150 LYS A CA 1
ATOM 1217 C C . LYS A 1 150 ? -7.679 10.554 7.296 1.00 98.31 150 LYS A C 1
ATOM 1219 O O . LYS A 1 150 ? -6.648 10.544 6.639 1.00 98.31 150 LYS A O 1
ATOM 1224 N N . SER A 1 151 ? -8.202 9.437 7.801 1.00 98.38 151 SER A N 1
ATOM 1225 C CA . SER A 1 151 ? -7.688 8.102 7.466 1.00 98.38 151 SER A CA 1
ATOM 1226 C C . SER A 1 151 ? -8.038 7.709 6.031 1.00 98.38 151 SER A C 1
ATOM 1228 O O . SER A 1 151 ? -7.166 7.197 5.339 1.00 98.38 151 SER A O 1
ATOM 1230 N N . HIS A 1 152 ? -9.246 8.026 5.553 1.00 98.62 152 HIS A N 1
ATOM 1231 C CA . HIS A 1 152 ? -9.618 7.797 4.151 1.00 98.62 152 HIS A CA 1
ATOM 1232 C C . HIS A 1 152 ? -8.702 8.579 3.197 1.00 98.62 152 HIS A C 1
ATOM 1234 O O . HIS A 1 152 ? -8.136 8.001 2.279 1.00 98.62 152 HIS A O 1
ATOM 1240 N N . GLY A 1 153 ? -8.431 9.857 3.480 1.00 98.75 153 GLY A N 1
ATOM 1241 C CA . GLY A 1 153 ? -7.491 10.647 2.677 1.00 98.75 153 GLY A CA 1
ATOM 1242 C C . GLY A 1 153 ? -6.056 10.099 2.675 1.00 98.75 153 GLY A C 1
ATOM 1243 O O . GLY A 1 153 ? -5.335 10.273 1.698 1.00 98.75 153 GLY A O 1
ATOM 1244 N N . ARG A 1 154 ? -5.628 9.408 3.743 1.00 98.75 154 ARG A N 1
ATOM 1245 C CA . ARG A 1 154 ? -4.322 8.723 3.779 1.00 98.75 154 ARG A CA 1
ATOM 1246 C C . ARG A 1 154 ? -4.300 7.485 2.899 1.00 98.75 154 ARG A C 1
ATOM 1248 O O . ARG A 1 154 ? -3.300 7.274 2.230 1.00 98.75 154 ARG A O 1
ATOM 1255 N N . ILE A 1 155 ? -5.375 6.697 2.916 1.00 98.81 155 ILE A N 1
ATOM 1256 C CA . ILE A 1 155 ? -5.543 5.541 2.029 1.00 98.81 155 ILE A CA 1
ATOM 1257 C C . ILE A 1 155 ? -5.476 6.014 0.575 1.00 98.81 155 ILE A C 1
ATOM 1259 O O . ILE A 1 155 ? -4.622 5.534 -0.160 1.00 98.81 155 ILE A O 1
ATOM 1263 N N . ASN A 1 156 ? -6.252 7.036 0.203 1.00 98.81 156 ASN A N 1
ATOM 1264 C CA . ASN A 1 156 ? -6.201 7.604 -1.148 1.00 98.81 156 ASN A CA 1
ATOM 1265 C C . ASN A 1 156 ? -4.790 8.053 -1.522 1.00 98.81 156 ASN A C 1
ATOM 1267 O O . ASN A 1 156 ? -4.242 7.566 -2.497 1.00 98.81 156 ASN A O 1
ATOM 1271 N N . ASN A 1 157 ? -4.128 8.867 -0.694 1.00 98.81 157 ASN A N 1
ATOM 1272 C CA . ASN A 1 157 ? -2.769 9.331 -1.000 1.00 98.81 157 ASN A CA 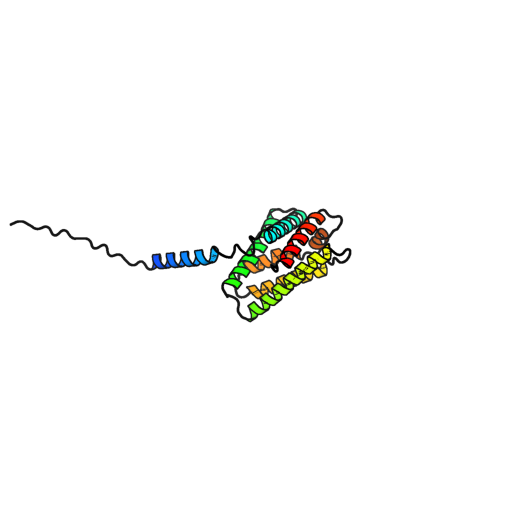1
ATOM 1273 C C . ASN A 1 157 ? -1.762 8.193 -1.251 1.00 98.81 157 ASN A C 1
ATOM 1275 O O . ASN A 1 157 ? -0.871 8.357 -2.078 1.00 98.81 157 ASN A O 1
ATOM 1279 N N . VAL A 1 158 ? -1.892 7.064 -0.551 1.00 98.88 158 VAL A N 1
ATOM 1280 C CA . VAL A 1 158 ? -1.032 5.889 -0.748 1.00 98.88 158 VAL A CA 1
ATOM 1281 C C . VAL A 1 158 ? -1.379 5.171 -2.049 1.00 98.88 158 VAL A C 1
ATOM 1283 O O . VAL A 1 158 ? -0.507 4.951 -2.888 1.00 98.88 158 VAL A O 1
ATOM 1286 N N . PHE A 1 159 ? -2.647 4.805 -2.230 1.00 98.81 159 PHE A N 1
ATOM 1287 C CA . PHE A 1 159 ? -3.062 3.974 -3.357 1.00 98.81 159 PHE A CA 1
ATOM 1288 C C . PHE A 1 159 ? -3.125 4.748 -4.675 1.00 98.81 159 PHE A C 1
ATOM 1290 O O . PHE A 1 159 ? -2.834 4.163 -5.712 1.00 98.81 159 PHE A O 1
ATOM 1297 N N . ASP A 1 160 ? -3.403 6.050 -4.662 1.00 98.81 160 ASP A N 1
ATOM 1298 C CA . ASP A 1 160 ? -3.346 6.901 -5.856 1.00 98.81 160 ASP A CA 1
ATOM 1299 C C . ASP A 1 160 ? -1.914 6.976 -6.413 1.00 98.81 160 ASP A C 1
ATOM 1301 O O . ASP A 1 160 ? -1.726 7.017 -7.626 1.00 98.81 160 ASP A O 1
ATOM 1305 N N . HIS A 1 161 ? -0.895 6.947 -5.541 1.00 98.81 161 HIS A N 1
ATOM 1306 C CA . HIS A 1 161 ? 0.502 6.874 -5.967 1.00 98.81 161 HIS A CA 1
ATOM 1307 C C . HIS A 1 161 ? 0.852 5.486 -6.512 1.00 98.81 161 HIS A C 1
ATOM 1309 O O . HIS A 1 161 ? 1.263 5.368 -7.664 1.00 98.81 161 HIS A O 1
ATOM 1315 N N . PHE A 1 162 ? 0.670 4.432 -5.711 1.00 98.81 162 PHE A N 1
ATOM 1316 C CA . PHE A 1 162 ? 1.141 3.100 -6.095 1.00 98.81 162 PHE A CA 1
ATOM 1317 C C . PHE A 1 162 ? 0.336 2.478 -7.241 1.00 98.81 162 PHE A C 1
ATOM 1319 O O . PHE A 1 162 ? 0.883 1.668 -7.982 1.00 98.81 162 PHE A O 1
ATOM 1326 N N . SER A 1 163 ? -0.932 2.859 -7.433 1.00 98.75 163 SER A N 1
ATOM 1327 C CA . SER A 1 163 ? -1.750 2.383 -8.562 1.00 98.75 163 SER A CA 1
ATOM 1328 C C . SER A 1 163 ? -1.592 3.215 -9.838 1.00 98.75 163 SER A C 1
ATOM 1330 O O . SER A 1 163 ? -2.218 2.900 -10.853 1.00 98.75 163 SER A O 1
ATOM 1332 N N . ASN A 1 164 ? -0.766 4.265 -9.826 1.00 98.75 164 ASN A N 1
ATOM 1333 C CA . ASN A 1 164 ? -0.528 5.086 -11.004 1.00 98.75 164 ASN A CA 1
ATOM 1334 C C . ASN A 1 164 ? 0.189 4.268 -12.097 1.00 98.75 164 ASN A C 1
ATOM 1336 O O . ASN A 1 164 ? 1.307 3.794 -11.905 1.00 98.75 164 ASN A O 1
ATOM 1340 N N . CYS A 1 165 ? -0.440 4.122 -13.266 1.00 98.62 165 CYS A N 1
ATOM 1341 C CA . CYS A 1 165 ? 0.097 3.299 -14.354 1.00 98.62 165 CYS A CA 1
ATOM 1342 C C . CYS A 1 165 ? 1.449 3.787 -14.901 1.00 98.62 165 CYS A C 1
ATOM 1344 O O . CYS A 1 165 ? 2.218 2.967 -15.399 1.00 98.62 165 CYS A O 1
ATOM 1346 N N . GLU A 1 166 ? 1.758 5.081 -14.811 1.00 98.56 166 GLU A N 1
ATOM 1347 C CA . GLU A 1 166 ? 3.051 5.631 -15.236 1.00 98.56 166 GLU A CA 1
ATOM 1348 C C . GLU A 1 166 ? 4.144 5.353 -14.198 1.00 98.56 166 GLU A C 1
ATOM 1350 O O . GLU A 1 166 ? 5.267 5.014 -14.566 1.00 98.56 166 GLU A O 1
ATOM 1355 N N . PHE A 1 167 ? 3.812 5.406 -12.904 1.00 98.69 167 PHE A N 1
ATOM 1356 C CA . PHE A 1 167 ? 4.697 4.928 -11.839 1.00 98.69 167 PHE A CA 1
ATOM 1357 C C . PHE A 1 167 ? 5.005 3.440 -12.010 1.00 98.69 167 PHE A C 1
ATOM 1359 O O . PHE A 1 167 ? 6.171 3.052 -12.023 1.00 98.69 167 PHE A O 1
ATOM 1366 N N . LEU A 1 168 ? 3.974 2.614 -12.206 1.00 98.69 168 LEU A N 1
ATOM 1367 C CA . LEU A 1 168 ? 4.141 1.175 -12.402 1.00 98.69 168 LEU A CA 1
ATOM 1368 C C . LEU A 1 168 ? 4.968 0.868 -13.659 1.00 98.69 168 LEU A C 1
ATOM 1370 O O . LEU A 1 168 ? 5.860 0.029 -13.609 1.00 98.69 168 LEU A O 1
ATOM 1374 N N . ALA A 1 169 ? 4.725 1.568 -14.770 1.00 98.25 169 ALA A N 1
ATOM 1375 C CA . ALA A 1 169 ? 5.517 1.399 -15.988 1.00 98.25 169 ALA A CA 1
ATOM 1376 C C . ALA A 1 169 ? 6.994 1.780 -15.789 1.00 98.25 169 ALA A C 1
ATOM 1378 O O . ALA A 1 169 ? 7.874 1.092 -16.300 1.00 98.25 169 ALA A O 1
ATOM 1379 N N . ALA A 1 170 ? 7.276 2.843 -15.030 1.00 98.25 170 ALA A N 1
ATOM 1380 C CA . ALA A 1 170 ? 8.644 3.229 -14.698 1.00 98.25 170 ALA A CA 1
ATOM 1381 C C . ALA A 1 170 ? 9.324 2.202 -13.779 1.00 98.25 170 ALA A C 1
ATOM 1383 O O . ALA A 1 170 ? 10.472 1.832 -14.028 1.00 98.25 170 ALA A O 1
ATOM 1384 N N . LEU A 1 171 ? 8.610 1.716 -12.758 1.00 98.38 171 LEU A N 1
ATOM 1385 C CA . LEU A 1 171 ? 9.107 0.741 -11.787 1.00 98.38 171 LEU A CA 1
ATOM 1386 C C . LEU A 1 171 ? 9.529 -0.577 -12.454 1.00 98.38 171 LEU A C 1
ATOM 1388 O O . LEU A 1 171 ? 10.590 -1.105 -12.132 1.00 98.38 171 LEU A O 1
ATOM 1392 N N . TYR A 1 172 ? 8.728 -1.071 -13.402 1.00 98.19 172 TYR A N 1
ATOM 1393 C CA . TYR A 1 172 ? 8.973 -2.327 -14.124 1.00 98.19 172 TYR A CA 1
ATOM 1394 C C . TYR A 1 172 ? 9.748 -2.149 -15.438 1.00 98.19 172 TYR A C 1
ATOM 1396 O O . TYR A 1 172 ? 9.874 -3.099 -16.207 1.00 98.19 172 TYR A O 1
ATOM 1404 N N . ASN A 1 173 ? 10.285 -0.959 -15.729 1.00 96.38 173 ASN A N 1
ATOM 1405 C CA . ASN A 1 173 ? 11.113 -0.768 -16.916 1.00 96.38 173 ASN A CA 1
ATOM 1406 C C . ASN A 1 173 ? 12.445 -1.536 -16.758 1.00 96.38 173 ASN A C 1
ATOM 1408 O O . ASN A 1 173 ? 13.273 -1.134 -15.933 1.00 96.38 173 ASN A O 1
ATOM 1412 N N . PRO A 1 174 ? 12.718 -2.577 -17.572 1.00 92.88 174 PRO A N 1
ATOM 1413 C CA . PRO A 1 174 ? 13.919 -3.403 -17.422 1.00 92.88 174 PRO A CA 1
ATOM 1414 C C . PRO A 1 174 ? 15.218 -2.651 -17.748 1.00 92.88 174 PRO A C 1
ATOM 1416 O O . PRO A 1 174 ? 16.300 -3.109 -17.376 1.00 92.88 174 PRO A O 1
ATOM 1419 N N . PHE A 1 175 ? 15.114 -1.503 -18.422 1.00 93.62 175 PHE A N 1
ATOM 1420 C CA . PHE A 1 175 ? 16.225 -0.614 -18.765 1.00 93.62 175 PHE A CA 1
ATOM 1421 C C . PHE A 1 175 ? 16.264 0.650 -17.892 1.00 93.62 175 PHE A C 1
ATOM 1423 O O . PHE A 1 175 ? 17.083 1.537 -18.129 1.00 93.62 175 PHE A O 1
ATOM 1430 N N . GLY A 1 176 ? 15.362 0.764 -16.913 1.00 92.31 176 GLY A N 1
ATOM 1431 C CA . GLY A 1 176 ? 15.285 1.899 -16.002 1.00 92.31 176 GLY A CA 1
ATOM 1432 C C . GLY A 1 176 ? 16.161 1.737 -14.759 1.00 92.31 176 GLY A C 1
ATOM 1433 O O . GLY A 1 176 ? 16.581 0.640 -14.392 1.00 92.31 176 GLY A O 1
ATOM 1434 N N . ASN A 1 177 ? 16.363 2.846 -14.049 1.00 93.75 177 ASN A N 1
ATOM 1435 C CA . ASN A 1 177 ? 17.124 2.880 -12.794 1.00 93.75 177 ASN A CA 1
ATOM 1436 C C . ASN A 1 177 ? 16.422 2.151 -11.634 1.00 93.75 177 ASN A C 1
ATOM 1438 O O . ASN A 1 177 ? 17.047 1.845 -10.622 1.00 93.75 177 ASN A O 1
ATOM 1442 N N . PHE A 1 178 ? 15.134 1.830 -11.791 1.00 96.81 178 PHE A N 1
ATOM 1443 C CA . PHE A 1 178 ? 14.330 1.160 -10.772 1.00 96.81 178 PHE A CA 1
ATOM 1444 C C . PHE A 1 178 ? 14.590 -0.345 -10.661 1.00 96.81 178 PHE A C 1
ATOM 1446 O O . PHE A 1 178 ? 14.258 -0.925 -9.633 1.00 96.81 178 PHE A O 1
ATOM 1453 N N . LYS A 1 179 ? 15.217 -0.987 -11.657 1.00 95.44 179 LYS A N 1
ATOM 1454 C CA . LYS A 1 179 ? 15.473 -2.439 -11.658 1.00 95.44 179 LYS A CA 1
ATOM 1455 C C . LYS A 1 179 ? 16.111 -2.982 -10.361 1.00 95.44 179 LYS A C 1
ATOM 1457 O O . LYS A 1 179 ? 15.570 -3.941 -9.810 1.00 95.44 179 LYS A O 1
ATOM 1462 N N . PRO A 1 180 ? 17.218 -2.420 -9.830 1.00 96.69 180 PRO A N 1
ATOM 1463 C CA . PRO A 1 180 ? 17.795 -2.897 -8.570 1.00 96.69 180 PRO A CA 1
ATOM 1464 C C . PRO A 1 180 ? 16.871 -2.691 -7.362 1.00 96.69 180 PRO A C 1
ATOM 1466 O O . PRO A 1 180 ? 16.911 -3.489 -6.428 1.00 96.69 180 PRO A O 1
ATOM 1469 N N . HIS A 1 181 ? 16.040 -1.647 -7.373 1.00 97.69 181 HIS A N 1
ATOM 1470 C CA . HIS A 1 181 ? 15.055 -1.398 -6.321 1.00 97.69 181 HIS A CA 1
ATOM 1471 C C . HIS A 1 181 ? 13.893 -2.393 -6.392 1.00 97.69 181 HIS A C 1
ATOM 1473 O O . HIS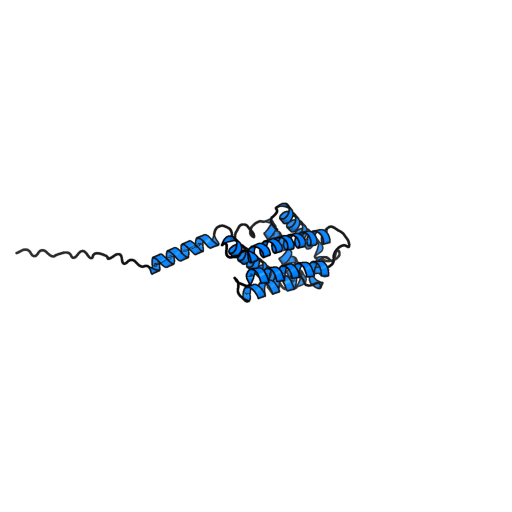 A 1 181 ? 13.506 -2.958 -5.374 1.00 97.69 181 HIS A O 1
ATOM 1479 N N . LEU A 1 182 ? 13.386 -2.672 -7.597 1.00 97.56 182 LEU A N 1
ATOM 1480 C CA . LEU A 1 182 ? 12.332 -3.659 -7.823 1.00 97.56 182 LEU A CA 1
ATOM 1481 C C . LEU A 1 182 ? 12.776 -5.069 -7.415 1.00 97.56 182 LEU A C 1
ATOM 1483 O O . LEU A 1 182 ? 11.996 -5.777 -6.785 1.00 97.56 182 LEU A O 1
ATOM 1487 N N . GLN A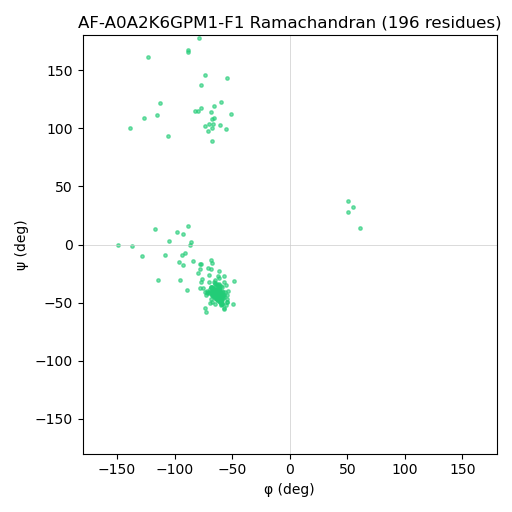 1 183 ? 14.028 -5.448 -7.696 1.00 97.56 183 GLN A N 1
ATOM 1488 C CA . GLN A 1 183 ? 14.589 -6.719 -7.230 1.00 97.56 183 GLN A CA 1
ATOM 1489 C C . GLN A 1 183 ? 14.519 -6.828 -5.702 1.00 97.56 183 GLN A C 1
ATOM 1491 O O . GLN A 1 183 ? 13.916 -7.764 -5.190 1.00 97.56 183 GLN A O 1
ATOM 1496 N N . LYS A 1 184 ? 15.063 -5.842 -4.978 1.00 97.75 184 LYS A N 1
ATOM 1497 C CA . LYS A 1 184 ? 15.056 -5.840 -3.505 1.00 97.75 184 LYS A CA 1
ATOM 1498 C C . LYS A 1 184 ? 13.645 -5.826 -2.927 1.00 97.75 184 LYS A C 1
ATOM 1500 O O . LYS A 1 184 ? 13.378 -6.503 -1.940 1.00 97.75 184 LYS A O 1
ATOM 1505 N N . LEU A 1 185 ? 12.741 -5.074 -3.555 1.00 97.12 185 LEU A N 1
ATOM 1506 C CA . LEU A 1 185 ? 11.333 -5.056 -3.180 1.00 97.12 185 LEU A CA 1
ATOM 1507 C C . LEU A 1 185 ? 10.708 -6.452 -3.325 1.00 97.12 185 LEU A C 1
ATOM 1509 O O . LEU A 1 185 ? 10.034 -6.908 -2.407 1.00 97.12 185 LEU A O 1
ATOM 1513 N N . CYS A 1 186 ? 10.954 -7.145 -4.440 1.00 97.56 186 CYS A N 1
ATOM 1514 C CA . CYS A 1 186 ? 10.449 -8.501 -4.662 1.00 97.56 186 CYS A CA 1
ATOM 1515 C C . CYS A 1 186 ? 11.085 -9.526 -3.716 1.00 97.56 186 CYS A C 1
ATOM 1517 O O . CYS A 1 186 ? 10.382 -10.419 -3.254 1.00 97.56 186 CYS A O 1
ATOM 1519 N N . ASP A 1 187 ? 12.373 -9.392 -3.396 1.00 97.12 187 ASP A N 1
ATOM 1520 C CA . ASP A 1 187 ? 13.058 -10.260 -2.431 1.00 97.12 187 ASP A CA 1
ATOM 1521 C C . ASP A 1 187 ? 12.430 -10.128 -1.036 1.00 97.12 187 ASP A C 1
ATOM 1523 O O . ASP A 1 187 ? 12.096 -11.132 -0.405 1.00 97.12 187 ASP A O 1
ATOM 1527 N N . GLY A 1 188 ? 12.186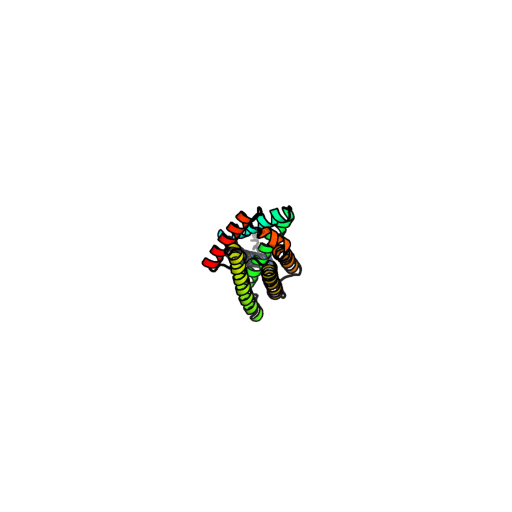 -8.893 -0.586 1.00 96.06 188 GLY A N 1
ATOM 1528 C CA . GLY A 1 188 ? 11.496 -8.628 0.677 1.00 96.06 188 GLY A CA 1
ATOM 1529 C C . GLY A 1 188 ? 10.059 -9.154 0.684 1.00 96.06 188 GLY A C 1
ATOM 1530 O O . GLY A 1 188 ? 9.652 -9.808 1.639 1.00 96.06 188 GLY A O 1
ATOM 1531 N N . ILE A 1 189 ? 9.301 -8.939 -0.398 1.00 96.19 189 ILE A N 1
ATOM 1532 C CA . ILE A 1 189 ? 7.926 -9.450 -0.523 1.00 96.19 189 ILE A CA 1
ATOM 1533 C C . ILE A 1 189 ? 7.894 -10.985 -0.506 1.00 96.19 189 ILE A C 1
ATOM 1535 O O . ILE A 1 189 ? 7.049 -11.554 0.180 1.00 96.19 189 ILE A O 1
ATOM 1539 N N . ASN A 1 190 ? 8.807 -11.660 -1.210 1.00 95.81 190 ASN A N 1
ATOM 1540 C CA . ASN A 1 190 ? 8.918 -13.122 -1.170 1.00 95.81 190 ASN A CA 1
ATOM 1541 C C . ASN A 1 190 ? 9.207 -13.625 0.237 1.00 95.81 190 ASN A C 1
ATOM 1543 O O . ASN A 1 190 ? 8.537 -14.536 0.705 1.00 95.81 190 ASN A O 1
ATOM 1547 N N . LYS A 1 191 ? 10.134 -12.979 0.948 1.00 95.19 191 LYS A N 1
ATOM 1548 C CA . LYS A 1 191 ? 10.421 -13.337 2.336 1.00 95.19 191 LYS A CA 1
ATOM 1549 C C . LYS A 1 191 ? 9.189 -13.173 3.235 1.00 95.19 191 LYS A C 1
ATOM 1551 O O . LYS A 1 191 ? 8.914 -14.048 4.046 1.00 95.19 191 LYS A O 1
ATOM 1556 N N . MET A 1 192 ? 8.403 -12.107 3.059 1.00 91.94 192 MET A N 1
ATOM 1557 C CA . MET A 1 192 ? 7.137 -11.943 3.789 1.00 91.94 192 MET A CA 1
ATOM 1558 C C . MET A 1 192 ? 6.096 -13.014 3.425 1.00 91.94 192 MET A C 1
ATOM 1560 O O . MET A 1 192 ? 5.343 -13.437 4.300 1.00 91.94 192 MET A O 1
ATOM 1564 N N . LEU A 1 193 ? 6.037 -13.445 2.158 1.00 91.75 193 LEU A N 1
ATOM 1565 C CA . LEU A 1 193 ? 5.170 -14.540 1.704 1.00 91.75 193 LEU A CA 1
ATOM 1566 C C . LEU A 1 193 ? 5.580 -15.876 2.341 1.00 91.75 193 LEU A C 1
ATOM 1568 O O . LEU A 1 193 ? 4.714 -16.583 2.852 1.00 91.75 193 LEU A O 1
ATOM 1572 N N . ASP A 1 194 ? 6.878 -16.185 2.355 1.00 91.12 194 ASP A N 1
ATOM 1573 C CA . ASP A 1 194 ? 7.438 -17.416 2.929 1.00 91.12 194 ASP A CA 1
ATOM 1574 C C . ASP A 1 194 ? 7.240 -17.494 4.452 1.00 91.12 194 ASP A C 1
ATOM 1576 O O . ASP A 1 194 ? 7.042 -18.574 5.007 1.00 91.12 194 ASP A O 1
ATOM 1580 N N . GLU A 1 195 ? 7.272 -16.348 5.136 1.00 88.25 195 GLU A N 1
ATOM 1581 C CA . GLU A 1 195 ? 7.048 -16.237 6.583 1.00 88.25 195 GLU A CA 1
ATOM 1582 C C . GLU A 1 195 ? 5.557 -16.119 6.972 1.00 88.25 195 GLU A C 1
ATOM 1584 O O . GLU A 1 195 ? 5.252 -15.961 8.154 1.00 88.25 195 GLU A O 1
ATOM 1589 N N . GLU A 1 196 ? 4.628 -16.174 6.008 1.00 83.75 196 GLU A N 1
ATOM 1590 C CA . GLU A 1 196 ? 3.180 -15.956 6.206 1.00 83.75 196 GLU A CA 1
ATOM 1591 C C . GLU A 1 196 ? 2.837 -14.606 6.882 1.00 83.75 196 GLU A C 1
ATOM 1593 O O . GLU A 1 196 ? 1.845 -14.466 7.605 1.00 83.75 196 GLU A O 1
ATOM 1598 N N . ASN A 1 197 ? 3.652 -13.581 6.620 1.00 80.56 197 ASN A N 1
ATOM 1599 C CA . AS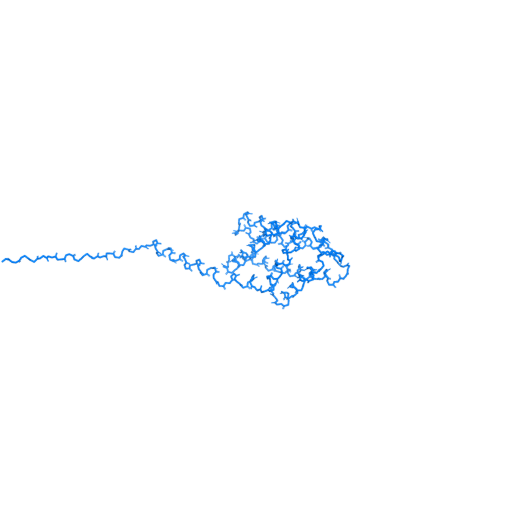N A 1 197 ? 3.574 -12.250 7.233 1.00 80.56 197 ASN A CA 1
ATOM 1600 C C . ASN A 1 197 ? 2.828 -11.205 6.371 1.00 80.56 197 ASN A C 1
ATOM 1602 O O . ASN A 1 197 ? 2.867 -10.010 6.686 1.00 80.56 197 ASN A O 1
ATOM 1606 N N . ILE A 1 198 ? 2.149 -11.620 5.292 1.00 76.00 198 ILE A N 1
ATOM 1607 C CA . ILE A 1 198 ? 1.491 -10.739 4.302 1.00 76.00 198 ILE A CA 1
ATOM 1608 C C . ILE A 1 198 ? 0.055 -11.138 3.948 1.00 76.00 198 ILE A C 1
ATOM 1610 O O . ILE A 1 198 ? -0.226 -12.346 3.778 1.00 76.00 198 ILE A O 1
#

Sequence (198 aa):
MRAEGEESKEVATDVFNSKNLAVQAQKKILGKMVSKSIATTLIDDTSSEVLDELYRVTREYTQNKKEAEKIIKNLIKTVIKLAILYRNNQFNQDELALMEKFKKKVHQLAMTVVSFHQVDFTFDRNVLSRLLNECREMLHQIIQRHLTAKSHGRINNVFDHFSNCEFLAALYNPFGNFKPHLQKLCDGINKMLDEENI

Foldseek 3Di:
DDDDDDDDDDPPPPPDDVVVVVVVVVVVVVCVLPPDPLCPQCVDPLNVLLLVLQLVLLCVVVVDNVLSVLLSVLVSVLVSVLVSCVVVVVDDPVLVVLVVVLLVLVLVLLVLLLCLLVDPPPDDLQVNLVSLVVNLVSSCVNCVVPDDPVNNVSSCSNSVRRSPSVSSCQCSPPPHPNSVSSVSSNVSSVVCVVVVSD

Secondary structure (DSSP, 8-state):
-----------------HHHHHHHHHHHHHHHHHSSSTTTTTSSHHHHHHHHHHHHHHHHHHT-HHHHHHHHHHHHHHHHHHHHHHHTT---HHHHHHHHHHHHHHHHHHHHHHHHHHSTT---HHHHHHHHHHHHHHHHHHHTTTS-HHHHHHHHHHHHHHT-HHHHHHHT-TTSTTHHHHHHHHHHHHHHHHTT--

Radius of gyration: 25.7 Å; Cα contacts (8 Å, |Δi|>4): 150; chains: 1; bounding box: 37×43×110 Å

InterPro domains:
  IPR008477 Tumor necrosis factor alpha-induced protein 8-like [PF05527] (16-196)
  IPR008477 Tumor necrosis factor alpha-induced protein 8-like [PTHR12757] (4-198)
  IPR038355 Tumor necrosis factor alpha-induced protein 8-like superfamily [G3DSA:1.20.1440.160] (1-198)

Solvent-accessible surface area (backbone atoms only — not comparable to full-atom values): 11186 Å² total; per-residue (Å²): 141,81,87,81,80,83,78,81,77,80,77,79,74,83,72,85,54,67,66,60,55,51,52,52,51,52,51,54,51,53,53,64,73,61,72,78,56,73,60,68,83,62,61,41,71,53,57,42,53,32,53,50,36,55,34,50,55,42,22,66,73,66,72,30,65,70,60,21,52,50,35,50,53,28,45,52,52,50,54,53,51,52,51,52,37,59,75,66,64,66,58,53,73,70,40,48,55,49,48,56,52,42,43,54,48,50,38,51,44,52,54,49,58,37,46,39,70,74,36,84,95,61,64,49,44,65,61,54,22,48,50,43,47,53,52,48,55,47,50,49,66,62,38,59,90,80,54,55,72,71,54,53,54,29,51,47,57,35,41,61,52,70,31,28,50,68,55,41,50,48,45,69,27,87,87,39,89,32,39,71,48,46,50,53,33,36,53,30,48,50,52,31,57,78,68,70,72,90

Nearest PDB structures (foldseek):
  5jxd-assembly1_A  TM=8.921E-01  e=2.685E-20  Mus musculus
  4q9v-assembly1_A  TM=9.355E-01  e=9.650E-17  Homo sapiens
  8gyn-assembly1_A  TM=9.863E-01  e=5.265E-15  Danio rerio
  3f4m-assembly1_A  TM=9.854E-01  e=3.165E-12  Homo sapiens
  8f7n-assembly1_A-2  TM=2.425E-01  e=2.146E+00  Sinorhizobium meliloti